Protein AF-A0AAQ3PDJ5-F1 (afdb_monomer)

Structure (mmCIF, N/CA/C/O backbone):
data_AF-A0AAQ3PDJ5-F1
#
_entry.id   AF-A0AAQ3PDJ5-F1
#
loop_
_atom_site.group_PDB
_atom_site.id
_atom_site.type_symbol
_atom_site.label_atom_id
_atom_site.label_alt_id
_atom_site.label_comp_id
_atom_site.label_asym_id
_atom_site.label_entity_id
_atom_site.label_seq_id
_atom_site.pdbx_PDB_ins_code
_atom_site.Cartn_x
_atom_site.Cartn_y
_atom_site.Cartn_z
_atom_site.occupancy
_atom_site.B_iso_or_equiv
_atom_site.auth_seq_id
_atom_site.auth_comp_id
_atom_site.auth_asym_id
_atom_site.auth_atom_id
_atom_site.pdbx_PDB_model_num
ATOM 1 N N . MET A 1 1 ? 5.392 -20.278 16.580 1.00 53.72 1 MET A N 1
ATOM 2 C CA . MET A 1 1 ? 5.221 -19.441 17.789 1.00 53.72 1 MET A CA 1
ATOM 3 C C . MET A 1 1 ? 4.261 -18.248 17.607 1.00 53.72 1 MET A C 1
ATOM 5 O O . MET A 1 1 ? 3.865 -17.655 18.597 1.00 53.72 1 MET A O 1
ATOM 9 N N . ASN A 1 2 ? 3.802 -17.912 16.389 1.00 57.75 2 ASN A N 1
ATOM 10 C CA . ASN A 1 2 ? 2.991 -16.698 16.136 1.00 57.75 2 ASN A CA 1
ATOM 11 C C . ASN A 1 2 ? 1.565 -16.713 16.729 1.00 57.75 2 ASN A C 1
ATOM 13 O O . ASN A 1 2 ? 0.971 -15.663 16.955 1.00 57.75 2 ASN A O 1
ATOM 17 N N . HIS A 1 3 ? 0.993 -17.891 16.992 1.00 62.34 3 HIS A N 1
ATOM 18 C CA . HIS A 1 3 ? -0.374 -18.016 17.513 1.00 62.34 3 HIS A CA 1
ATOM 19 C C . HIS A 1 3 ? -0.468 -17.905 19.042 1.00 62.34 3 HIS A C 1
ATOM 21 O O . HIS A 1 3 ? -1.546 -17.620 19.558 1.00 62.34 3 HIS A O 1
ATOM 27 N N . GLU A 1 4 ? 0.644 -18.068 19.758 1.00 73.06 4 GLU A N 1
ATOM 28 C CA . GLU A 1 4 ? 0.664 -18.116 21.227 1.00 73.06 4 GLU A CA 1
ATOM 29 C C . GLU A 1 4 ? 0.498 -16.735 21.869 1.00 73.06 4 GLU A C 1
ATOM 31 O O . GLU A 1 4 ? -0.044 -16.634 22.964 1.00 73.06 4 GLU A O 1
ATOM 36 N N . MET A 1 5 ? 0.881 -15.661 21.169 1.00 74.12 5 MET A N 1
ATOM 37 C CA . MET A 1 5 ? 0.725 -14.279 21.648 1.00 74.12 5 MET A CA 1
ATOM 38 C C . MET A 1 5 ? -0.687 -13.715 21.396 1.00 74.12 5 MET A C 1
ATOM 40 O O . MET A 1 5 ? -1.166 -12.878 22.157 1.00 74.12 5 MET A O 1
ATOM 44 N N . ARG A 1 6 ? -1.395 -14.181 20.353 1.00 79.25 6 ARG A N 1
ATOM 45 C CA . ARG A 1 6 ? -2.735 -13.665 20.003 1.00 79.25 6 ARG A CA 1
ATOM 46 C C . ARG A 1 6 ? -3.830 -14.168 20.933 1.00 79.25 6 ARG A C 1
ATOM 48 O O . ARG A 1 6 ? -4.725 -13.402 21.273 1.00 79.25 6 ARG A O 1
ATOM 55 N N . THR A 1 7 ? -3.806 -15.450 21.286 1.00 84.56 7 THR A N 1
ATOM 56 C CA . THR A 1 7 ? -4.845 -16.092 22.104 1.00 84.56 7 THR A CA 1
ATOM 57 C C . THR A 1 7 ? -5.038 -15.427 23.472 1.00 84.56 7 THR A C 1
ATOM 59 O O . THR A 1 7 ? -6.178 -15.075 23.780 1.00 84.56 7 THR A O 1
ATOM 62 N N . PRO A 1 8 ? -3.986 -15.173 24.280 1.00 87.69 8 PRO A N 1
ATOM 63 C CA . PRO A 1 8 ? -4.163 -14.476 25.551 1.00 87.69 8 PRO A CA 1
ATOM 64 C C . PRO A 1 8 ? -4.673 -13.047 25.345 1.00 87.69 8 PRO A C 1
ATOM 66 O O . PRO A 1 8 ? -5.511 -12.585 26.115 1.00 87.69 8 PRO A O 1
ATOM 69 N N . MET A 1 9 ? -4.249 -12.365 24.275 1.00 88.88 9 MET A N 1
ATOM 70 C CA . MET A 1 9 ? -4.694 -10.997 24.019 1.00 88.88 9 MET A CA 1
ATOM 71 C C . MET A 1 9 ? -6.183 -10.917 23.657 1.00 88.88 9 MET A C 1
ATOM 73 O O . MET A 1 9 ? -6.917 -10.109 24.223 1.00 88.88 9 MET A O 1
ATOM 77 N N . HIS A 1 10 ? -6.658 -11.796 22.771 1.00 87.44 10 HIS A N 1
ATOM 78 C CA . HIS A 1 10 ? -8.079 -11.857 22.422 1.00 87.44 10 HIS A CA 1
ATOM 79 C C . HIS A 1 10 ? -8.950 -12.262 23.616 1.00 87.44 10 HIS A C 1
ATOM 81 O O . HIS A 1 10 ? -10.059 -11.752 23.745 1.00 87.44 10 HIS A O 1
ATOM 87 N N . ALA A 1 11 ? -8.450 -13.119 24.515 1.00 91.94 11 ALA A N 1
ATOM 88 C CA . ALA A 1 11 ? -9.159 -13.462 25.745 1.00 91.94 11 ALA A CA 1
ATOM 89 C C . ALA A 1 11 ? -9.341 -12.239 26.660 1.00 91.94 11 ALA A C 1
ATOM 91 O O . ALA A 1 11 ? -10.442 -12.008 27.153 1.00 91.94 11 ALA A O 1
ATOM 92 N N . VAL A 1 12 ? -8.299 -11.418 26.843 1.00 92.75 12 VAL A N 1
ATOM 93 C CA . VAL A 1 12 ? -8.394 -10.179 27.635 1.00 92.75 12 VAL A CA 1
ATOM 94 C C . VAL A 1 12 ? -9.375 -9.189 27.003 1.00 92.75 12 VAL A C 1
ATOM 96 O O . VAL A 1 12 ? -10.182 -8.609 27.728 1.00 92.75 12 VAL A O 1
ATOM 99 N N . ILE A 1 13 ? -9.361 -9.024 25.673 1.00 91.19 13 ILE A N 1
ATOM 100 C CA . ILE A 1 13 ? -10.330 -8.167 24.966 1.00 91.19 13 ILE A CA 1
ATOM 101 C C . ILE A 1 13 ? -11.754 -8.681 25.196 1.00 91.19 13 ILE A C 1
ATOM 103 O O . ILE A 1 13 ? -12.599 -7.920 25.654 1.00 91.19 13 ILE A O 1
ATOM 107 N N . ALA A 1 14 ? -12.002 -9.972 24.960 1.00 92.88 14 ALA A N 1
ATOM 108 C CA . ALA A 1 14 ? -13.326 -10.572 25.103 1.00 92.88 14 ALA A CA 1
ATOM 109 C C . ALA A 1 14 ? -13.869 -10.457 26.536 1.00 92.88 14 ALA A C 1
ATOM 111 O O . ALA A 1 14 ? -14.997 -10.015 26.733 1.00 92.88 14 ALA A O 1
ATOM 112 N N . LEU A 1 15 ? -13.060 -10.797 27.544 1.00 94.88 15 LEU A N 1
ATOM 113 C CA . LEU A 1 15 ? -13.457 -10.692 28.951 1.00 94.88 15 LEU A CA 1
ATOM 114 C C . LEU A 1 15 ? -13.726 -9.241 29.359 1.00 94.88 15 LEU A C 1
ATOM 116 O O . LEU A 1 15 ? -14.681 -8.974 30.082 1.00 94.88 15 LEU A O 1
ATOM 120 N N . SER A 1 16 ? -12.918 -8.298 28.873 1.00 92.94 16 SER A N 1
ATOM 121 C CA . SER A 1 16 ? -13.119 -6.878 29.172 1.00 92.94 16 SER A CA 1
ATOM 122 C C . SER A 1 16 ? -14.369 -6.321 28.484 1.00 92.94 16 SER A C 1
ATOM 124 O O . SER A 1 16 ? -15.081 -5.523 29.087 1.00 92.94 16 SER A O 1
ATOM 126 N N . SER A 1 17 ? -14.680 -6.769 27.262 1.00 91.50 17 SER A N 1
ATOM 127 C CA . SER A 1 17 ? -15.936 -6.441 26.573 1.00 91.50 17 SER A CA 1
ATOM 128 C C . SER A 1 17 ? -17.150 -6.986 27.325 1.00 91.50 17 SER A C 1
ATOM 130 O O . SER A 1 17 ? -18.097 -6.240 27.544 1.00 91.50 17 SER A O 1
ATOM 132 N N . LEU A 1 18 ? -17.093 -8.236 27.801 1.00 93.69 18 LEU A N 1
ATOM 133 C CA . LEU A 1 18 ? -18.160 -8.824 28.618 1.00 93.69 18 LEU A CA 1
ATOM 134 C C . LEU A 1 18 ? -18.365 -8.059 29.930 1.00 93.69 18 LEU A C 1
ATOM 136 O O . LEU A 1 18 ? -19.499 -7.800 30.316 1.00 93.69 18 LEU A O 1
ATOM 140 N N . LEU A 1 19 ? -17.282 -7.651 30.601 1.00 93.81 19 LEU A N 1
ATOM 141 C CA . LEU A 1 19 ? -17.375 -6.826 31.810 1.00 93.81 19 LEU A CA 1
ATOM 142 C C . LEU A 1 19 ? -18.051 -5.479 31.533 1.00 93.81 19 LEU A C 1
ATOM 144 O O . LEU A 1 19 ? -18.784 -4.984 32.385 1.00 93.81 19 LEU A O 1
ATOM 148 N N . GLN A 1 20 ? -17.842 -4.898 30.352 1.00 92.50 20 GLN A N 1
ATOM 149 C CA . GLN A 1 20 ? -18.450 -3.624 29.970 1.00 92.50 20 GLN A CA 1
ATOM 150 C C . GLN A 1 20 ? -19.981 -3.689 29.850 1.00 92.50 20 GLN A C 1
ATOM 152 O O . GLN A 1 20 ? -20.640 -2.672 30.062 1.00 92.50 20 GLN A O 1
ATOM 157 N N . GLU A 1 21 ? -20.535 -4.869 29.551 1.00 92.19 21 GLU A N 1
ATOM 158 C CA . GLU A 1 21 ? -21.982 -5.118 29.491 1.00 92.19 21 GLU A CA 1
ATOM 159 C C . GLU A 1 21 ? -22.616 -5.351 30.875 1.00 92.19 21 GLU A C 1
ATOM 161 O O . GLU A 1 21 ? -23.837 -5.443 30.987 1.00 92.19 21 GLU A O 1
ATOM 166 N N . THR A 1 22 ? -21.811 -5.433 31.940 1.00 94.50 22 THR A N 1
ATOM 167 C CA . THR A 1 22 ? -22.299 -5.588 33.319 1.00 94.50 22 THR A CA 1
ATOM 168 C C . THR A 1 22 ? -22.527 -4.243 34.017 1.00 94.50 22 THR A C 1
ATOM 170 O O . THR A 1 22 ? -22.064 -3.187 33.572 1.00 94.50 22 THR A O 1
ATOM 173 N N . ASP A 1 23 ? -23.226 -4.271 35.153 1.00 95.50 23 ASP A N 1
ATOM 174 C CA . ASP A 1 23 ? -23.432 -3.089 35.990 1.00 95.50 23 ASP A CA 1
ATOM 175 C C . ASP A 1 23 ? -22.132 -2.673 36.697 1.00 95.50 23 ASP A C 1
ATOM 177 O O . ASP A 1 23 ? -21.787 -3.158 37.775 1.00 95.50 23 ASP A O 1
ATOM 181 N N . LEU A 1 24 ? -21.405 -1.746 36.072 1.00 95.38 24 LEU A N 1
ATOM 182 C CA . LEU A 1 24 ? -20.166 -1.168 36.592 1.00 95.38 24 LEU A CA 1
ATOM 183 C C . LEU A 1 24 ? -20.393 0.219 37.204 1.00 95.38 24 LEU A C 1
ATOM 185 O O . LEU A 1 24 ? -21.127 1.055 36.656 1.00 95.38 24 LEU A O 1
ATOM 189 N N . THR A 1 25 ? -19.675 0.513 38.292 1.00 97.06 25 THR A N 1
ATOM 190 C CA . THR A 1 25 ? -19.539 1.890 38.790 1.00 97.06 25 THR A CA 1
ATOM 191 C C . THR A 1 25 ? -18.791 2.762 37.773 1.00 97.06 25 THR A C 1
ATOM 193 O O . THR A 1 25 ? -18.115 2.260 36.874 1.00 97.06 25 THR A O 1
ATOM 196 N N . ALA A 1 26 ? -18.882 4.090 37.900 1.00 94.88 26 ALA A N 1
ATOM 197 C CA . ALA A 1 26 ? -18.199 5.010 36.982 1.00 94.88 26 ALA A CA 1
ATOM 198 C C . ALA A 1 26 ? -16.671 4.793 36.943 1.00 94.88 26 ALA A C 1
ATOM 200 O O . ALA A 1 26 ? -16.074 4.811 35.869 1.00 94.88 26 ALA A O 1
ATOM 201 N N . GLU A 1 27 ? -16.054 4.534 38.099 1.00 95.44 27 GLU A N 1
ATOM 202 C CA . GLU A 1 27 ? -14.617 4.258 38.212 1.00 95.44 27 GLU A CA 1
ATOM 203 C C . GLU A 1 27 ? -14.244 2.908 37.579 1.00 95.44 27 GLU A C 1
ATOM 205 O O . GLU A 1 27 ? -13.311 2.833 36.780 1.00 95.44 27 GLU A O 1
ATOM 210 N N . GLN A 1 28 ? -15.026 1.855 37.847 1.00 96.00 28 GLN A N 1
ATOM 211 C CA . GLN A 1 28 ? -14.825 0.538 37.236 1.00 96.00 28 GLN A CA 1
ATOM 212 C C . GLN A 1 28 ? -14.984 0.589 35.714 1.00 96.00 28 GLN A C 1
ATOM 214 O O . GLN A 1 28 ? -14.186 -0.007 34.992 1.00 96.00 28 GLN A O 1
ATOM 219 N N . ARG A 1 29 ? -15.971 1.340 35.209 1.00 94.06 29 ARG A N 1
ATOM 220 C CA . ARG A 1 29 ? -16.174 1.534 33.769 1.00 94.06 29 ARG A CA 1
ATOM 221 C C . ARG A 1 29 ? -14.958 2.194 33.119 1.00 94.06 29 ARG A C 1
ATOM 223 O O . ARG A 1 29 ? -14.504 1.712 32.085 1.00 94.06 29 ARG A O 1
ATOM 230 N N . LEU A 1 30 ? -14.385 3.225 33.746 1.00 93.62 30 LEU A N 1
ATOM 231 C CA . LEU A 1 30 ? -13.173 3.890 33.253 1.00 93.62 30 LEU A CA 1
ATOM 232 C C . LEU A 1 30 ? -11.957 2.946 33.236 1.00 93.62 30 LEU A C 1
ATOM 234 O O . LEU A 1 30 ? -11.170 2.955 32.284 1.00 93.62 30 LEU A O 1
ATOM 238 N N . MET A 1 31 ? -11.803 2.107 34.266 1.00 93.62 31 MET A N 1
ATOM 239 C CA . MET A 1 31 ? -10.751 1.086 34.305 1.00 93.62 31 MET A CA 1
ATOM 240 C C . MET A 1 31 ? -10.916 0.076 33.164 1.00 93.62 31 MET A C 1
ATOM 242 O O . MET A 1 31 ? -9.955 -0.180 32.439 1.00 93.62 31 MET A O 1
ATOM 246 N N . VAL A 1 32 ? -12.127 -0.454 32.961 1.00 94.69 32 VAL A N 1
ATOM 247 C CA . VAL A 1 32 ? -12.423 -1.421 31.889 1.00 94.69 32 VAL A CA 1
ATOM 248 C C . VAL A 1 32 ? -12.226 -0.799 30.504 1.00 94.69 32 VAL A C 1
ATOM 250 O O . VAL A 1 32 ? -11.609 -1.426 29.644 1.00 94.69 32 VAL A O 1
ATOM 253 N N . GLU A 1 33 ? -12.650 0.449 30.284 1.00 91.25 33 GLU A N 1
ATOM 254 C CA . GLU A 1 33 ? -12.359 1.187 29.044 1.00 91.25 33 GLU A CA 1
ATOM 255 C C . GLU A 1 33 ? -10.856 1.325 28.795 1.00 91.25 33 GLU A C 1
ATOM 257 O O . GLU A 1 33 ? -10.386 1.119 27.675 1.00 91.25 33 GLU A O 1
ATOM 262 N N . THR A 1 34 ? -10.083 1.639 29.835 1.00 90.88 34 THR A N 1
ATOM 263 C CA . THR A 1 34 ? -8.625 1.771 29.729 1.00 90.88 34 THR A CA 1
ATOM 264 C C . THR A 1 34 ? -7.966 0.428 29.403 1.00 90.88 34 THR A C 1
ATOM 266 O O . THR A 1 34 ? -7.084 0.374 28.539 1.00 90.88 34 THR A O 1
ATOM 269 N N . ILE A 1 35 ? -8.417 -0.665 30.032 1.00 93.25 35 ILE A N 1
ATOM 270 C CA . ILE A 1 35 ? -7.965 -2.031 29.730 1.00 93.25 35 ILE A CA 1
ATOM 271 C C . ILE A 1 35 ? -8.284 -2.387 28.278 1.00 93.25 35 ILE A C 1
ATOM 273 O O . ILE A 1 35 ? -7.388 -2.829 27.559 1.00 93.25 35 ILE A O 1
ATOM 277 N N . LEU A 1 36 ? -9.514 -2.151 27.813 1.00 89.94 36 LEU A N 1
ATOM 278 C CA . LEU A 1 36 ? -9.921 -2.413 26.429 1.00 89.94 36 LEU A CA 1
ATOM 279 C C . LEU A 1 36 ? -9.078 -1.624 25.434 1.00 89.94 36 LEU A C 1
ATOM 281 O O . LEU A 1 36 ? -8.571 -2.186 24.464 1.00 89.94 36 LEU A O 1
ATOM 285 N N . LYS A 1 37 ? -8.885 -0.327 25.676 1.00 84.75 37 LYS A N 1
ATOM 286 C CA . LYS A 1 37 ? -8.102 0.541 24.793 1.00 84.75 37 LYS A CA 1
ATOM 287 C C . LYS A 1 37 ? -6.646 0.078 24.695 1.00 84.75 37 LYS A C 1
ATOM 289 O O . LYS A 1 37 ? -6.090 0.023 23.600 1.00 84.75 37 LYS A O 1
ATOM 294 N N . SER A 1 38 ? -6.058 -0.315 25.824 1.00 90.56 38 SER A N 1
ATOM 295 C CA . SER A 1 38 ? -4.678 -0.810 25.897 1.00 90.56 38 SER A CA 1
ATOM 296 C C . SER A 1 38 ? -4.528 -2.196 25.264 1.00 90.56 38 SER A C 1
ATOM 298 O O . SER A 1 38 ? -3.558 -2.450 24.557 1.00 90.56 38 SER A O 1
ATOM 300 N N . SER A 1 39 ? -5.512 -3.075 25.466 1.00 91.81 39 SER A N 1
ATOM 301 C CA . SER A 1 39 ? -5.544 -4.429 24.904 1.00 91.81 39 SER A CA 1
ATOM 302 C C . SER A 1 39 ? -5.684 -4.413 23.384 1.00 91.81 39 SER A C 1
ATOM 304 O O . SER A 1 39 ? -4.979 -5.145 22.698 1.00 91.81 39 SER A O 1
ATOM 306 N N . ASN A 1 40 ? -6.538 -3.536 22.846 1.00 85.25 40 ASN A N 1
ATOM 307 C CA . ASN A 1 40 ? -6.654 -3.333 21.402 1.00 85.25 40 ASN A CA 1
ATOM 308 C C . ASN A 1 40 ? -5.351 -2.786 20.805 1.00 85.25 40 ASN A C 1
ATOM 310 O O . ASN A 1 40 ? -4.891 -3.295 19.789 1.00 85.25 40 ASN A O 1
ATOM 314 N N . LEU A 1 41 ? -4.714 -1.806 21.459 1.00 85.12 41 LEU A N 1
ATOM 315 C CA . LEU A 1 41 ? -3.414 -1.292 21.019 1.00 85.12 41 LEU A CA 1
ATOM 316 C C . LEU A 1 41 ? -2.344 -2.394 20.999 1.00 85.12 41 LEU A C 1
ATOM 318 O O . LEU A 1 41 ? -1.596 -2.509 20.031 1.00 85.12 41 LEU A O 1
ATOM 322 N N . LEU A 1 42 ? -2.278 -3.213 22.051 1.00 89.88 42 LEU A N 1
ATOM 323 C CA . LEU A 1 42 ? -1.319 -4.309 22.142 1.00 89.88 42 LEU A CA 1
ATOM 324 C C . LEU A 1 42 ? -1.597 -5.398 21.095 1.00 89.88 42 LEU A C 1
ATOM 326 O O . LEU A 1 42 ? -0.655 -5.901 20.489 1.00 89.88 42 LEU A O 1
ATOM 330 N N . ALA A 1 43 ? -2.864 -5.719 20.823 1.00 85.88 43 ALA A N 1
ATOM 331 C CA . ALA A 1 43 ? -3.240 -6.641 19.753 1.00 85.88 43 ALA A CA 1
ATOM 332 C C . ALA A 1 43 ? -2.766 -6.146 18.379 1.00 85.88 43 ALA A C 1
ATOM 334 O O . ALA A 1 43 ? -2.199 -6.929 17.616 1.00 85.88 43 ALA A O 1
ATOM 335 N N . THR A 1 44 ? -2.937 -4.852 18.089 1.00 83.44 44 THR A N 1
ATOM 336 C CA . THR A 1 44 ? -2.426 -4.236 16.857 1.00 83.44 44 THR A CA 1
ATOM 337 C C . THR A 1 44 ? -0.906 -4.346 16.769 1.00 83.44 44 THR A C 1
ATOM 339 O O . THR A 1 44 ? -0.401 -4.844 15.771 1.00 83.44 44 THR A O 1
ATOM 342 N N . LEU A 1 45 ? -0.175 -3.987 17.829 1.00 84.88 45 LEU A N 1
ATOM 343 C CA . LEU A 1 45 ? 1.292 -4.065 17.843 1.00 84.88 45 LEU A CA 1
ATOM 344 C C . LEU A 1 45 ? 1.812 -5.498 17.684 1.00 84.88 45 LEU A C 1
ATOM 346 O O . LEU A 1 45 ? 2.796 -5.723 16.984 1.00 84.88 45 LEU A O 1
ATOM 350 N N . ILE A 1 46 ? 1.158 -6.475 18.318 1.00 87.69 46 ILE A N 1
ATOM 351 C CA . ILE A 1 46 ? 1.494 -7.890 18.137 1.00 87.69 46 ILE A CA 1
ATOM 352 C C . ILE A 1 46 ? 1.294 -8.280 16.672 1.00 87.69 46 ILE A C 1
ATOM 354 O O . ILE A 1 46 ? 2.183 -8.897 16.093 1.00 87.69 46 ILE A O 1
ATOM 358 N N . ASN A 1 47 ? 0.163 -7.913 16.062 1.00 83.44 47 ASN A N 1
ATOM 359 C CA . ASN A 1 47 ? -0.084 -8.209 14.651 1.00 83.44 47 ASN A CA 1
ATOM 360 C C . ASN A 1 47 ? 0.963 -7.549 13.741 1.00 83.44 47 ASN A C 1
ATOM 362 O O . ASN A 1 47 ? 1.510 -8.237 12.888 1.00 83.44 47 ASN A O 1
ATOM 366 N N . ASP A 1 48 ? 1.321 -6.285 13.980 1.00 84.12 48 ASP A N 1
ATOM 367 C CA . ASP A 1 48 ? 2.337 -5.573 13.195 1.00 84.12 48 ASP A CA 1
ATOM 368 C C . ASP A 1 48 ? 3.719 -6.253 13.284 1.00 84.12 48 ASP A C 1
ATOM 370 O O . ASP A 1 48 ? 4.401 -6.418 12.273 1.00 84.12 48 ASP A O 1
ATOM 374 N N . VAL A 1 49 ? 4.134 -6.702 14.476 1.00 86.88 49 VAL A N 1
ATOM 375 C CA . VAL A 1 49 ? 5.401 -7.436 14.664 1.00 86.88 49 VAL A CA 1
ATOM 376 C C . VAL A 1 49 ? 5.366 -8.798 13.965 1.00 86.88 49 VAL A C 1
ATOM 378 O O . VAL A 1 49 ? 6.351 -9.210 13.351 1.00 86.88 49 VAL A O 1
ATOM 381 N N . LEU A 1 50 ? 4.236 -9.504 14.039 1.00 83.50 50 LEU A N 1
ATOM 382 C CA . LEU A 1 50 ? 4.062 -10.791 13.366 1.00 83.50 50 LEU A CA 1
ATOM 383 C C . LEU A 1 50 ? 4.064 -10.643 11.839 1.00 83.50 50 LEU A C 1
ATOM 385 O O . LEU A 1 50 ? 4.636 -11.488 11.150 1.00 83.50 50 LEU A O 1
ATOM 389 N N . ASP A 1 51 ? 3.446 -9.587 11.315 1.00 82.50 51 ASP A N 1
ATOM 390 C CA . ASP A 1 51 ? 3.431 -9.291 9.884 1.00 82.50 51 ASP A CA 1
ATOM 391 C C . ASP A 1 51 ? 4.813 -8.853 9.388 1.00 82.50 51 ASP A C 1
ATOM 393 O O . ASP A 1 51 ? 5.237 -9.302 8.323 1.00 82.50 51 ASP A O 1
ATOM 397 N N . LEU A 1 52 ? 5.569 -8.082 10.180 1.00 83.19 52 LEU A N 1
ATOM 398 C CA . LEU A 1 52 ? 6.968 -7.760 9.884 1.00 83.19 52 LEU A CA 1
ATOM 399 C C . LEU A 1 52 ? 7.833 -9.025 9.809 1.00 83.19 52 LEU A C 1
ATOM 401 O O . LEU A 1 52 ? 8.561 -9.212 8.838 1.00 83.19 52 LEU A O 1
ATOM 405 N N . SER A 1 53 ? 7.704 -9.931 10.782 1.00 84.81 53 SER A N 1
ATOM 406 C CA . SER A 1 53 ? 8.440 -11.201 10.777 1.00 84.81 53 SER A CA 1
ATOM 407 C C . SER A 1 53 ? 8.145 -12.035 9.526 1.00 84.81 53 SER A C 1
ATOM 409 O O . SER A 1 53 ? 9.062 -12.631 8.968 1.00 84.81 53 SER A O 1
ATOM 411 N N . ARG A 1 54 ? 6.884 -12.062 9.073 1.00 83.38 54 ARG A N 1
ATOM 412 C CA . ARG A 1 54 ? 6.466 -12.775 7.852 1.00 83.38 54 ARG A CA 1
ATOM 413 C C . ARG A 1 54 ? 6.949 -12.107 6.566 1.00 83.38 54 ARG A C 1
ATOM 415 O O . ARG A 1 54 ? 7.110 -12.758 5.537 1.00 83.38 54 ARG A O 1
ATOM 422 N N . LEU A 1 55 ? 7.106 -10.787 6.589 1.00 84.38 55 LEU A N 1
ATOM 423 C CA . LEU A 1 55 ? 7.685 -10.038 5.478 1.00 84.38 55 LEU A CA 1
ATOM 424 C C . LEU A 1 55 ? 9.179 -10.337 5.335 1.00 84.38 55 LEU A C 1
ATOM 426 O O . LEU A 1 55 ? 9.648 -10.539 4.218 1.00 84.38 55 LEU A O 1
ATOM 430 N N . GLU A 1 56 ? 9.914 -10.386 6.447 1.00 79.88 56 GLU A N 1
ATOM 431 C CA . GLU A 1 56 ? 11.363 -10.622 6.457 1.00 79.88 56 GLU A CA 1
ATOM 432 C C . GLU A 1 56 ? 11.745 -12.047 6.032 1.00 79.88 56 GLU A C 1
ATOM 434 O O . GLU A 1 56 ? 12.747 -12.229 5.340 1.00 79.88 56 GLU A O 1
ATOM 439 N N . ASP A 1 57 ? 10.944 -13.051 6.400 1.00 85.00 57 ASP A N 1
ATOM 440 C CA . ASP A 1 57 ? 11.167 -14.450 6.010 1.00 85.00 57 ASP A CA 1
ATOM 441 C C . ASP A 1 57 ? 10.512 -14.837 4.666 1.00 85.00 57 ASP A C 1
ATOM 443 O O . ASP A 1 57 ? 10.669 -15.966 4.195 1.00 85.00 57 ASP A O 1
ATOM 447 N N . GLY A 1 58 ? 9.794 -13.901 4.032 1.00 82.75 58 GLY A N 1
ATOM 448 C CA . GLY A 1 58 ? 9.108 -14.099 2.754 1.00 82.75 58 GLY A CA 1
ATOM 449 C C . GLY A 1 58 ? 7.860 -14.990 2.821 1.00 82.75 58 GLY A C 1
ATOM 450 O O . GLY A 1 58 ? 7.302 -15.326 1.777 1.00 82.75 58 GLY A O 1
ATOM 451 N N . SER A 1 59 ? 7.399 -15.376 4.015 1.00 84.06 59 SER A N 1
ATOM 452 C CA . SER A 1 59 ? 6.195 -16.198 4.207 1.00 84.06 59 SER A CA 1
ATOM 453 C C . SER A 1 59 ? 4.886 -15.408 4.124 1.00 84.06 59 SER A C 1
ATOM 455 O O . SER A 1 59 ? 3.801 -15.999 4.174 1.00 84.06 59 SER A O 1
ATOM 457 N N . LEU A 1 60 ? 4.956 -14.078 4.001 1.00 82.50 60 LEU A N 1
ATOM 458 C CA . LEU A 1 60 ? 3.784 -13.221 3.886 1.00 82.50 60 LEU A CA 1
ATOM 459 C C . LEU A 1 60 ? 2.986 -13.538 2.608 1.00 82.50 60 LEU A C 1
ATOM 461 O O . LEU A 1 60 ? 3.312 -13.084 1.515 1.00 82.50 60 LEU A O 1
ATOM 465 N N . GLN A 1 61 ? 1.877 -14.257 2.763 1.00 81.81 61 GLN A N 1
ATOM 466 C CA . GLN A 1 61 ? 0.903 -14.466 1.692 1.00 81.81 61 GLN A CA 1
ATOM 467 C C . GLN A 1 61 ? -0.133 -13.345 1.699 1.00 81.81 61 GLN A C 1
ATOM 469 O O . GLN A 1 61 ? -0.628 -12.972 2.767 1.00 81.81 61 GLN A O 1
ATOM 474 N N . LEU A 1 62 ? -0.414 -12.775 0.528 1.00 87.56 62 LEU A N 1
ATOM 475 C CA . LEU A 1 62 ? -1.505 -11.823 0.313 1.00 87.56 62 LEU A CA 1
ATOM 476 C C . LEU A 1 62 ? -2.788 -12.594 0.011 1.00 87.56 62 LEU A C 1
ATOM 478 O O . LEU A 1 62 ? -2.762 -13.573 -0.733 1.00 87.56 62 LEU A O 1
ATOM 482 N N . GLU A 1 63 ? -3.899 -12.153 0.592 1.00 87.81 63 GLU A N 1
ATOM 483 C CA . GLU A 1 63 ? -5.213 -12.687 0.246 1.00 87.81 63 GLU A CA 1
ATOM 484 C C . GLU A 1 63 ? -5.669 -12.042 -1.070 1.00 87.81 63 GLU A C 1
ATOM 486 O O . GLU A 1 63 ? -5.967 -10.855 -1.105 1.00 87.81 63 GLU A O 1
ATOM 491 N N . GLU A 1 64 ? -5.692 -12.789 -2.175 1.00 92.12 64 GLU A N 1
ATOM 492 C CA . GLU A 1 64 ? -6.238 -12.288 -3.441 1.00 92.12 64 GLU A CA 1
ATOM 493 C C . GLU A 1 64 ? -7.759 -12.466 -3.466 1.00 92.12 64 GLU A C 1
ATOM 495 O O . GLU A 1 64 ? -8.276 -13.535 -3.791 1.00 92.12 64 GLU A O 1
ATOM 500 N N . ALA A 1 65 ? -8.489 -11.403 -3.127 1.00 93.00 65 ALA A N 1
ATOM 501 C CA . ALA A 1 65 ? -9.945 -11.369 -3.185 1.00 93.00 65 ALA A CA 1
ATOM 502 C C . ALA A 1 65 ? -10.434 -10.191 -4.032 1.00 93.00 65 ALA A C 1
ATOM 504 O O . ALA A 1 65 ? -9.757 -9.176 -4.169 1.00 93.00 65 ALA A O 1
ATOM 505 N N . THR A 1 66 ? -11.627 -10.314 -4.617 1.00 96.50 66 THR A N 1
ATOM 506 C CA . THR A 1 66 ? -12.286 -9.169 -5.261 1.00 96.50 66 THR A CA 1
ATOM 507 C C . THR A 1 66 ? -13.000 -8.343 -4.198 1.00 96.50 66 THR A C 1
ATOM 509 O O . THR A 1 66 ? -13.832 -8.881 -3.472 1.00 96.50 66 THR A O 1
ATOM 512 N N . PHE A 1 67 ? -12.723 -7.044 -4.130 1.00 96.38 67 PHE A N 1
ATOM 513 C CA . PHE A 1 67 ? -13.333 -6.136 -3.154 1.00 96.38 67 PHE A CA 1
ATOM 514 C C . PHE A 1 67 ? -13.697 -4.787 -3.780 1.00 96.38 67 PHE A C 1
ATOM 516 O O . PHE A 1 67 ? -13.224 -4.438 -4.864 1.00 96.38 67 PHE A O 1
ATOM 523 N N . ASN A 1 68 ? -14.571 -4.025 -3.113 1.00 95.88 68 ASN A N 1
ATOM 524 C CA . ASN A 1 68 ? -15.010 -2.713 -3.588 1.00 95.88 68 ASN A CA 1
ATOM 525 C C . ASN A 1 68 ? -14.050 -1.615 -3.109 1.00 95.88 68 ASN A C 1
ATOM 527 O O . ASN A 1 68 ? -14.039 -1.240 -1.935 1.00 95.88 68 ASN A O 1
ATOM 531 N N . LEU A 1 69 ? -13.281 -1.058 -4.042 1.00 94.44 69 LEU A N 1
ATOM 532 C CA . LEU A 1 69 ? -12.244 -0.074 -3.746 1.00 94.44 69 LEU A CA 1
ATOM 533 C C . LEU A 1 69 ? -12.824 1.248 -3.219 1.00 94.44 69 LEU A C 1
ATOM 535 O O . LEU A 1 69 ? -12.265 1.866 -2.314 1.00 94.44 69 LEU A O 1
ATOM 539 N N . HIS A 1 70 ? -13.972 1.675 -3.749 1.00 93.25 70 HIS A N 1
ATOM 540 C CA . HIS A 1 70 ? -14.637 2.911 -3.321 1.00 93.25 70 HIS A CA 1
ATOM 541 C C . HIS A 1 70 ? -15.215 2.788 -1.909 1.00 93.25 70 HIS A C 1
ATOM 543 O O . HIS A 1 70 ? -15.184 3.756 -1.147 1.00 93.25 70 HIS A O 1
ATOM 549 N N . SER A 1 71 ? -15.731 1.611 -1.546 1.00 94.44 71 SER A N 1
ATOM 550 C CA . SER A 1 71 ? -16.178 1.323 -0.180 1.00 94.44 71 SER A CA 1
ATOM 551 C C . SER A 1 71 ? -15.013 1.376 0.806 1.00 94.44 71 SER A C 1
ATOM 553 O O . SER A 1 71 ? -15.141 2.044 1.829 1.00 94.44 71 SER A O 1
ATOM 555 N N . LEU A 1 72 ? -13.863 0.787 0.457 1.00 94.94 72 LEU A N 1
ATOM 556 C CA . LEU A 1 72 ? -12.654 0.838 1.281 1.00 94.94 72 LEU A CA 1
ATOM 557 C C . LEU A 1 72 ? -12.198 2.282 1.538 1.00 94.94 72 LEU A C 1
ATOM 559 O O . LEU A 1 72 ? -12.004 2.672 2.688 1.00 94.94 72 LEU A O 1
ATOM 563 N N . PHE A 1 73 ? -12.092 3.121 0.499 1.00 93.50 73 PHE A N 1
ATOM 564 C CA . PHE A 1 73 ? -11.721 4.533 0.685 1.00 93.50 73 PHE A CA 1
ATOM 565 C C . PHE A 1 73 ? -12.733 5.297 1.546 1.00 93.50 73 PHE A C 1
ATOM 567 O O . PHE A 1 73 ? -12.345 6.120 2.376 1.00 93.50 73 PHE A O 1
ATOM 574 N N . ARG A 1 74 ? -14.030 5.021 1.381 1.00 92.75 74 ARG A N 1
ATOM 575 C CA . ARG A 1 74 ? -15.088 5.629 2.198 1.00 92.75 74 ARG A CA 1
ATOM 576 C C . ARG A 1 74 ? -14.951 5.249 3.669 1.00 92.75 74 ARG A C 1
ATOM 578 O O . ARG A 1 74 ? -15.115 6.104 4.534 1.00 92.75 74 ARG A O 1
ATOM 585 N N . GLU A 1 75 ? -14.632 3.994 3.953 1.00 94.00 75 GLU A N 1
ATOM 586 C CA . GLU A 1 75 ? -14.431 3.511 5.315 1.00 94.00 75 GLU A CA 1
ATOM 587 C C . GLU A 1 75 ? -13.185 4.133 5.964 1.00 94.00 75 GLU A C 1
ATOM 589 O O . GLU A 1 75 ? -13.287 4.653 7.076 1.00 94.00 75 GLU A O 1
ATOM 594 N N . VAL A 1 76 ? -12.061 4.232 5.242 1.00 93.00 76 VAL A N 1
ATOM 595 C CA . VAL A 1 76 ? -10.880 4.994 5.698 1.00 93.00 76 VAL A CA 1
ATOM 596 C C . VAL A 1 76 ? -11.268 6.425 6.086 1.00 93.00 76 VAL A C 1
ATOM 598 O O . VAL A 1 76 ? -10.909 6.906 7.163 1.00 93.00 76 VAL A O 1
AT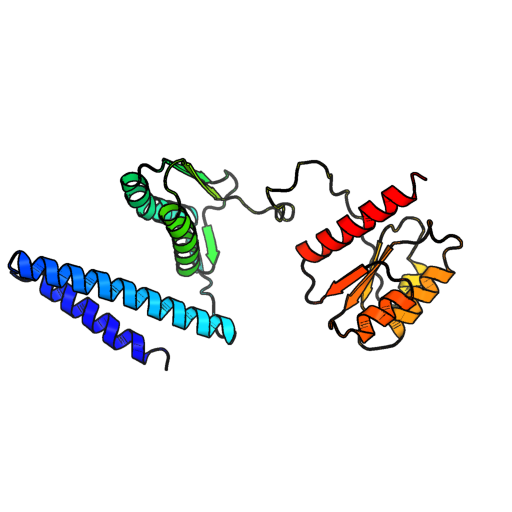OM 601 N N . LEU A 1 77 ? -12.009 7.123 5.220 1.00 91.12 77 LEU A N 1
ATOM 602 C CA . LEU A 1 77 ? -12.419 8.508 5.463 1.00 91.12 77 LEU A CA 1
ATOM 603 C C . LEU A 1 77 ? -13.353 8.634 6.670 1.00 91.12 77 LEU A C 1
ATOM 605 O O . LEU A 1 77 ? -13.199 9.575 7.451 1.00 91.12 77 LEU A O 1
ATOM 609 N N . ASN A 1 78 ? -14.277 7.690 6.854 1.00 92.12 78 ASN A N 1
ATOM 610 C CA . ASN A 1 78 ? -15.171 7.656 8.011 1.00 92.12 78 ASN A CA 1
ATOM 611 C C . ASN A 1 78 ? -14.401 7.484 9.327 1.00 92.12 78 ASN A C 1
ATOM 613 O O . ASN A 1 78 ? -14.762 8.099 10.329 1.00 92.12 78 ASN A O 1
ATOM 617 N N . LEU A 1 79 ? -13.327 6.691 9.323 1.00 90.38 79 LEU A N 1
ATOM 618 C CA . LEU A 1 79 ? -12.489 6.468 10.503 1.00 90.38 79 LEU A CA 1
ATOM 619 C C . LEU A 1 79 ? -11.588 7.671 10.818 1.00 90.38 79 LEU A C 1
ATOM 621 O O . LEU A 1 79 ? -11.385 8.009 11.984 1.00 90.38 79 LEU A O 1
ATOM 625 N N . ILE A 1 80 ? -11.057 8.342 9.795 1.00 90.12 80 ILE A N 1
ATOM 626 C CA . ILE A 1 80 ? -10.078 9.423 9.972 1.00 90.12 80 ILE A CA 1
ATOM 627 C C . ILE A 1 80 ? -10.730 10.791 10.197 1.00 90.12 80 ILE A C 1
ATOM 629 O O . ILE A 1 80 ? -10.205 11.585 10.982 1.00 90.12 80 ILE A O 1
ATOM 633 N N . THR A 1 81 ? -11.861 11.087 9.549 1.00 89.81 81 THR A N 1
ATOM 634 C CA . THR A 1 81 ? -12.530 12.401 9.633 1.00 89.81 81 THR A CA 1
ATOM 635 C C . THR A 1 81 ? -12.766 12.868 11.078 1.00 89.81 81 THR A C 1
ATOM 637 O O . THR A 1 81 ? -12.402 14.009 11.386 1.00 89.81 81 THR A O 1
ATOM 640 N N . PRO A 1 82 ? -13.283 12.035 12.008 1.00 89.00 82 PRO A N 1
ATOM 641 C CA . PRO A 1 82 ? -13.469 12.445 13.401 1.00 89.00 82 PRO A CA 1
ATOM 642 C C . PRO A 1 82 ? -12.145 12.796 14.093 1.00 89.00 82 PRO A C 1
ATOM 644 O O . PRO A 1 82 ? -12.048 13.814 14.778 1.00 89.00 82 PRO A O 1
ATOM 647 N N . VAL A 1 83 ? -11.099 11.993 13.869 1.00 87.94 83 VAL A N 1
ATOM 648 C CA . VAL A 1 83 ? -9.771 12.177 14.480 1.00 87.94 83 VAL A CA 1
ATOM 649 C C . VAL A 1 83 ? -9.099 13.454 13.965 1.00 87.94 83 VAL A C 1
ATOM 651 O O . VAL A 1 83 ? -8.523 14.215 14.744 1.00 87.94 83 VAL A O 1
ATOM 654 N N . ALA A 1 84 ? -9.211 13.724 12.663 1.00 87.81 84 ALA A N 1
ATOM 655 C CA . ALA A 1 84 ? -8.731 14.957 12.046 1.00 87.81 84 ALA A CA 1
ATOM 656 C C . ALA A 1 84 ? -9.501 16.190 12.555 1.00 87.81 84 ALA A C 1
ATOM 658 O O . ALA A 1 84 ? -8.888 17.214 12.868 1.00 87.81 84 ALA A O 1
ATOM 659 N N . SER A 1 85 ? -10.825 16.071 12.716 1.00 87.06 85 SER A N 1
ATOM 660 C CA . SER A 1 85 ? -11.700 17.158 13.182 1.00 87.06 85 SER A CA 1
ATOM 661 C C . SER A 1 85 ? -11.368 17.605 14.606 1.00 87.06 85 SER A C 1
ATOM 663 O O . SER A 1 85 ? -11.298 18.804 14.871 1.00 87.06 85 SER A O 1
ATOM 665 N N . VAL A 1 86 ? -11.075 16.663 15.514 1.00 88.56 86 VAL A N 1
ATOM 666 C CA . VAL A 1 86 ? -10.619 16.975 16.886 1.00 88.56 86 VAL A CA 1
ATOM 667 C C . VAL A 1 86 ? -9.335 17.813 16.873 1.00 88.56 86 VAL A C 1
ATOM 669 O O . VAL A 1 86 ? -9.151 18.688 17.718 1.00 88.56 86 VAL A O 1
ATOM 672 N N . LYS A 1 87 ? -8.466 17.595 15.881 1.00 84.94 87 LYS A N 1
ATOM 673 C CA . LYS A 1 87 ? -7.236 18.368 15.664 1.00 84.94 87 LYS A CA 1
ATOM 674 C C . LYS A 1 87 ? -7.415 19.617 14.793 1.00 84.94 87 LYS A C 1
ATOM 676 O O . LYS A 1 87 ? -6.424 20.278 14.500 1.00 84.94 87 LYS A O 1
ATOM 681 N N . LYS A 1 88 ? -8.645 19.961 14.388 1.00 88.25 88 LYS A N 1
ATOM 682 C CA . LYS A 1 88 ? -8.955 21.077 13.473 1.00 88.25 88 LYS A CA 1
ATOM 683 C C . LYS A 1 88 ? -8.219 20.991 12.124 1.00 88.25 88 LYS A C 1
ATOM 685 O O . LYS A 1 88 ? -7.939 22.013 11.503 1.00 88.25 88 LYS A O 1
ATOM 690 N N . LEU A 1 89 ? -7.901 19.778 11.669 1.00 87.75 89 LEU A N 1
ATOM 691 C CA . LEU A 1 89 ? -7.310 19.539 10.354 1.00 87.75 89 LEU A CA 1
ATOM 692 C C . LEU A 1 89 ? -8.421 19.400 9.313 1.00 87.75 89 LEU A C 1
ATOM 694 O O . LEU A 1 89 ? -9.384 18.664 9.525 1.00 87.75 89 LEU A O 1
ATOM 698 N N . SER A 1 90 ? -8.273 20.076 8.174 1.00 83.44 90 SER A N 1
ATOM 699 C CA . SER A 1 90 ? -9.197 19.910 7.046 1.00 83.44 90 SER A CA 1
ATOM 700 C C . SER A 1 90 ? -8.811 18.669 6.249 1.00 83.44 90 SER A C 1
ATOM 702 O O . SER A 1 90 ? -7.654 18.540 5.862 1.00 83.44 90 SER A O 1
ATOM 704 N N . LEU A 1 91 ? -9.750 17.759 5.995 1.00 85.19 91 LEU A N 1
ATOM 705 C CA . LEU A 1 91 ? -9.508 16.558 5.193 1.00 85.19 91 LEU A CA 1
ATOM 706 C C . LEU A 1 91 ? -10.273 16.656 3.873 1.00 85.19 91 LEU A C 1
ATOM 708 O O . LEU A 1 91 ? -11.484 16.866 3.876 1.00 85.19 91 LEU A O 1
ATOM 712 N N . THR A 1 92 ? -9.576 16.480 2.755 1.00 84.56 92 THR A N 1
ATOM 713 C CA . THR A 1 92 ? -10.173 16.374 1.421 1.00 84.56 92 THR A CA 1
ATOM 714 C C . THR A 1 92 ? -9.857 15.019 0.800 1.00 84.56 92 THR A C 1
ATOM 716 O O . THR A 1 92 ? -8.832 14.398 1.084 1.00 84.56 92 THR A O 1
ATOM 719 N N . SER A 1 93 ? -10.752 14.532 -0.055 1.00 84.62 93 SER A N 1
ATOM 720 C CA . SER A 1 93 ? -10.566 13.277 -0.779 1.00 84.62 93 SER A CA 1
ATOM 721 C C . SER A 1 93 ? -10.881 13.457 -2.255 1.00 84.62 93 SER A C 1
ATOM 723 O O . SER A 1 93 ? -11.948 13.969 -2.597 1.00 84.62 93 SER A O 1
ATOM 725 N N . HIS A 1 94 ? -9.989 12.983 -3.117 1.00 86.75 94 HIS A N 1
ATOM 726 C CA . HIS A 1 94 ? -10.118 13.042 -4.565 1.00 86.75 94 HIS A CA 1
ATOM 727 C C . HIS A 1 94 ? -9.906 11.647 -5.156 1.00 86.75 94 HIS A C 1
ATOM 729 O O . HIS A 1 94 ? -8.783 11.165 -5.279 1.00 86.75 94 HIS A O 1
ATOM 735 N N . LEU A 1 95 ? -10.999 10.981 -5.518 1.00 87.31 95 LEU A N 1
ATOM 736 C CA . LEU A 1 95 ? -10.947 9.736 -6.282 1.00 87.31 95 LEU A CA 1
ATOM 737 C C . LEU A 1 95 ? -11.089 10.091 -7.763 1.00 87.31 95 LEU A C 1
ATOM 739 O O . LEU A 1 95 ? -12.037 10.783 -8.139 1.00 87.31 95 LEU A O 1
ATOM 743 N N . ALA A 1 96 ? -10.135 9.668 -8.588 1.00 87.12 96 ALA A N 1
ATOM 744 C CA . ALA A 1 96 ? -10.169 9.920 -10.020 1.00 87.12 96 ALA A CA 1
ATOM 745 C C . ALA A 1 96 ? -11.374 9.225 -10.669 1.00 87.12 96 ALA A C 1
ATOM 747 O O . ALA A 1 96 ? -11.810 8.159 -10.232 1.00 87.12 96 ALA A O 1
ATOM 748 N N . SER A 1 97 ? -11.918 9.833 -11.723 1.00 84.12 97 SER A N 1
ATOM 749 C CA . SER A 1 97 ? -13.108 9.324 -12.416 1.00 84.12 97 SER A CA 1
ATOM 750 C C . SER A 1 97 ? -12.874 7.995 -13.133 1.00 84.12 97 SER A C 1
ATOM 752 O O . SER A 1 97 ? -13.830 7.272 -13.395 1.00 84.12 97 SER A O 1
ATOM 754 N N . ASP A 1 98 ? -11.621 7.670 -13.446 1.00 87.38 98 ASP A N 1
ATOM 755 C CA . ASP A 1 98 ? -11.207 6.412 -14.058 1.00 87.38 98 ASP A CA 1
ATOM 756 C C . ASP A 1 98 ? -10.925 5.303 -13.031 1.00 87.38 98 ASP A C 1
ATOM 758 O O . ASP A 1 98 ? -10.637 4.176 -13.425 1.00 87.38 98 ASP A O 1
ATOM 762 N N . LEU A 1 99 ? -11.033 5.575 -11.723 1.00 89.06 99 LEU A N 1
ATOM 763 C CA . LEU A 1 99 ? -10.753 4.592 -10.679 1.00 89.06 99 LEU A CA 1
ATOM 764 C C . LEU A 1 99 ? -11.808 3.464 -10.674 1.00 89.06 99 LEU A C 1
ATOM 766 O O . LEU A 1 99 ? -12.999 3.738 -10.472 1.00 89.06 99 LEU A O 1
ATOM 770 N N . PRO A 1 100 ? -11.404 2.188 -10.824 1.00 91.94 100 PRO A N 1
ATOM 771 C CA . PRO A 1 100 ? -12.341 1.082 -10.938 1.00 91.94 100 PRO A CA 1
ATOM 772 C C . PRO A 1 100 ? -13.093 0.862 -9.622 1.00 91.94 100 PRO A C 1
ATOM 774 O O . PRO A 1 100 ? -12.556 1.054 -8.530 1.00 91.94 100 PRO A O 1
ATOM 777 N N . MET A 1 101 ? -14.354 0.432 -9.723 1.00 93.19 101 MET A N 1
ATOM 778 C CA . MET A 1 101 ? -15.193 0.166 -8.548 1.00 93.19 101 MET A CA 1
ATOM 779 C C . MET A 1 101 ? -14.713 -1.054 -7.754 1.00 93.19 101 MET A C 1
ATOM 781 O O . MET A 1 101 ? -14.826 -1.073 -6.530 1.00 93.19 101 MET A O 1
ATOM 785 N N . TYR A 1 102 ? -14.152 -2.044 -8.448 1.00 94.50 102 TYR A N 1
ATOM 786 C CA . TYR A 1 102 ? -13.662 -3.288 -7.868 1.00 94.50 102 TYR A CA 1
ATOM 787 C C . TYR A 1 102 ? -12.181 -3.490 -8.186 1.00 94.50 102 TYR A C 1
ATOM 789 O O . TYR A 1 102 ? -11.730 -3.164 -9.284 1.00 94.50 102 TYR A O 1
ATOM 797 N N . ALA A 1 103 ? -11.446 -4.045 -7.226 1.00 93.38 103 ALA A N 1
ATOM 798 C CA . ALA A 1 103 ? -10.044 -4.423 -7.359 1.00 93.38 103 ALA A CA 1
ATOM 799 C C . ALA A 1 103 ? -9.841 -5.862 -6.867 1.00 93.38 103 ALA A C 1
ATOM 801 O O . ALA A 1 103 ? -10.652 -6.374 -6.095 1.00 93.38 103 ALA A O 1
ATOM 802 N N . ILE A 1 104 ? -8.767 -6.505 -7.330 1.00 94.06 104 ILE A N 1
ATOM 803 C CA . ILE A 1 104 ? -8.338 -7.825 -6.857 1.00 94.06 104 ILE A CA 1
ATOM 804 C C . ILE A 1 104 ? -7.102 -7.627 -5.981 1.00 94.06 104 ILE A C 1
ATOM 806 O O . ILE A 1 104 ? -6.147 -6.977 -6.405 1.00 94.06 104 ILE A O 1
ATOM 810 N N . GLY A 1 105 ? -7.130 -8.163 -4.765 1.00 93.88 105 GLY A N 1
ATOM 811 C CA . GLY A 1 105 ? -6.030 -8.085 -3.810 1.00 93.88 105 GLY A CA 1
ATOM 812 C C . GLY A 1 105 ? -6.507 -8.199 -2.366 1.00 93.88 105 GLY A C 1
ATOM 813 O O . GLY A 1 105 ? -7.632 -8.620 -2.102 1.00 93.88 105 GLY A O 1
ATOM 814 N N . ASP A 1 106 ? -5.641 -7.792 -1.442 1.00 93.56 106 ASP A N 1
ATOM 815 C CA . ASP A 1 106 ? -5.871 -7.922 -0.003 1.00 93.56 106 ASP A CA 1
ATOM 816 C C . ASP A 1 106 ? -6.499 -6.639 0.562 1.00 93.56 106 ASP A C 1
ATOM 818 O O . ASP A 1 106 ? -5.807 -5.665 0.879 1.00 93.56 106 ASP A O 1
ATOM 822 N N . GLU A 1 107 ? -7.832 -6.633 0.659 1.00 94.50 107 GLU A N 1
ATOM 823 C CA . GLU A 1 107 ? -8.624 -5.501 1.160 1.00 94.50 107 GLU A CA 1
ATOM 824 C C . GLU A 1 107 ? -8.171 -5.059 2.559 1.00 94.50 107 GLU A C 1
ATOM 826 O O . GLU A 1 107 ? -7.975 -3.868 2.818 1.00 94.50 107 GLU A O 1
ATOM 831 N N . LYS A 1 108 ? -7.960 -6.024 3.462 1.00 89.31 108 LYS A N 1
ATOM 832 C CA . LYS A 1 108 ? -7.642 -5.762 4.871 1.00 89.31 108 LYS A CA 1
ATOM 833 C C . LYS A 1 108 ? -6.264 -5.136 5.014 1.00 89.31 108 LYS A C 1
ATOM 835 O O . LYS A 1 108 ? -6.107 -4.157 5.744 1.00 89.31 108 LYS A O 1
ATOM 840 N N . ARG A 1 109 ? -5.266 -5.653 4.294 1.00 89.81 109 ARG A N 1
ATOM 841 C CA . ARG A 1 109 ? -3.919 -5.073 4.325 1.00 89.81 109 ARG A CA 1
ATOM 842 C C . ARG A 1 109 ? -3.847 -3.724 3.638 1.00 89.81 109 ARG A C 1
ATOM 844 O O . ARG A 1 109 ? -3.132 -2.845 4.123 1.00 89.81 109 ARG A O 1
ATOM 851 N N . LEU A 1 110 ? -4.587 -3.526 2.546 1.00 93.88 110 LEU A N 1
ATOM 852 C CA . LEU A 1 110 ? -4.668 -2.218 1.901 1.00 93.88 110 LEU A CA 1
ATOM 853 C C . LEU A 1 110 ? -5.279 -1.181 2.855 1.00 93.88 110 LEU A C 1
ATOM 855 O O . LEU A 1 110 ? -4.700 -0.111 3.043 1.00 93.88 110 LEU A O 1
ATOM 859 N N . MET A 1 111 ? -6.388 -1.526 3.515 1.00 93.50 111 MET A N 1
ATOM 860 C CA . MET A 1 111 ? -7.023 -0.706 4.551 1.00 93.50 111 MET A CA 1
ATOM 861 C C . MET A 1 111 ? -6.030 -0.334 5.661 1.00 93.50 111 MET A C 1
ATOM 863 O O . MET A 1 111 ? -5.841 0.847 5.954 1.00 93.50 111 MET A O 1
ATOM 867 N N . GLN A 1 112 ? -5.349 -1.326 6.242 1.00 88.75 112 GLN A N 1
ATOM 868 C CA . GLN A 1 112 ? -4.364 -1.119 7.308 1.00 88.75 112 GLN A CA 1
ATOM 869 C C . GLN A 1 112 ? -3.208 -0.221 6.853 1.00 88.75 112 GLN A C 1
ATOM 871 O O . GLN A 1 112 ? -2.817 0.699 7.570 1.00 88.75 112 GLN A O 1
ATOM 876 N N . THR A 1 113 ? -2.699 -0.432 5.638 1.00 91.38 113 THR A N 1
ATOM 877 C CA . THR A 1 113 ? -1.626 0.389 5.059 1.00 91.38 113 THR A CA 1
ATOM 878 C C . THR A 1 113 ? -2.054 1.849 4.946 1.00 91.38 113 THR A C 1
ATOM 880 O O . THR A 1 113 ? -1.329 2.745 5.384 1.00 91.38 113 THR A O 1
ATOM 883 N N . ILE A 1 114 ? -3.251 2.104 4.412 1.00 92.94 114 ILE A N 1
ATOM 884 C CA . ILE A 1 114 ? -3.770 3.466 4.266 1.00 92.94 114 ILE A CA 1
ATOM 885 C C . ILE A 1 114 ? -4.000 4.102 5.641 1.00 92.94 114 ILE A C 1
ATOM 887 O O . ILE A 1 114 ? -3.572 5.235 5.859 1.00 92.94 114 ILE A O 1
ATOM 891 N N . LEU A 1 115 ? -4.608 3.386 6.591 1.00 90.56 115 LEU A N 1
ATOM 892 C CA . LEU A 1 115 ? -4.835 3.890 7.949 1.00 90.56 115 LEU A CA 1
ATOM 893 C C . LEU A 1 115 ? -3.527 4.201 8.684 1.00 90.56 115 LEU A C 1
ATOM 895 O O . LEU A 1 115 ? -3.459 5.209 9.383 1.00 90.56 115 LEU A O 1
ATOM 899 N N . ASN A 1 116 ? -2.474 3.409 8.486 1.00 88.62 116 ASN A N 1
ATOM 900 C CA . ASN A 1 116 ? -1.159 3.673 9.069 1.00 88.62 116 ASN A CA 1
ATOM 901 C C . ASN A 1 116 ? -0.544 4.961 8.509 1.00 88.62 116 ASN A C 1
ATOM 903 O O . ASN A 1 116 ? -0.056 5.806 9.265 1.00 88.62 116 ASN A O 1
ATOM 907 N N . VAL A 1 117 ? -0.596 5.150 7.188 1.00 90.56 117 VAL A N 1
ATOM 908 C CA . VAL A 1 117 ? -0.061 6.354 6.536 1.00 90.56 117 VAL A CA 1
ATOM 909 C C . VAL A 1 117 ? -0.867 7.593 6.928 1.00 90.56 117 VAL A C 1
ATOM 911 O O . VAL A 1 117 ? -0.301 8.588 7.384 1.00 90.56 117 VAL A O 1
ATOM 914 N N . VAL A 1 118 ? -2.192 7.535 6.802 1.00 90.12 118 VAL A N 1
ATOM 915 C CA . VAL A 1 118 ? -3.078 8.669 7.089 1.00 90.12 118 VAL A CA 1
ATOM 916 C C . VAL A 1 118 ? -3.118 8.971 8.588 1.00 90.12 118 VAL A C 1
ATOM 918 O O . VAL A 1 118 ? -3.084 10.133 8.989 1.00 90.12 118 VAL A O 1
ATOM 921 N N . GLY A 1 119 ? -3.116 7.944 9.436 1.00 87.75 119 GLY A N 1
ATOM 922 C CA . GLY A 1 119 ? -3.033 8.090 10.887 1.00 87.75 119 GLY A CA 1
ATOM 923 C C . GLY A 1 119 ? -1.750 8.800 11.313 1.00 87.75 119 GLY A C 1
ATOM 924 O O . GLY A 1 119 ? -1.797 9.709 12.144 1.00 87.75 119 GLY A O 1
ATOM 925 N N . ASN A 1 120 ? -0.617 8.472 10.686 1.00 88.38 120 ASN A N 1
ATOM 926 C CA . ASN A 1 120 ? 0.630 9.207 10.887 1.00 88.38 120 ASN A CA 1
ATOM 927 C C . ASN A 1 120 ? 0.513 10.659 10.409 1.00 88.38 120 ASN A C 1
ATOM 929 O O . ASN A 1 120 ? 0.880 11.569 11.154 1.00 88.38 120 ASN A O 1
ATOM 933 N N . ALA A 1 121 ? -0.057 10.903 9.227 1.00 87.75 121 ALA A N 1
ATOM 934 C CA . ALA A 1 121 ? -0.269 12.259 8.724 1.00 87.75 121 ALA A CA 1
ATOM 935 C C . ALA A 1 121 ? -1.084 13.116 9.713 1.00 87.75 121 ALA A C 1
ATOM 937 O O . ALA A 1 121 ? -0.657 14.212 10.077 1.00 87.75 121 ALA A O 1
ATOM 938 N N . VAL A 1 122 ? -2.189 12.586 10.247 1.00 88.25 122 VAL A N 1
ATOM 939 C CA . VAL A 1 122 ? -3.024 13.254 11.263 1.00 88.25 122 VAL A CA 1
ATOM 940 C C . VAL A 1 122 ? -2.261 13.444 12.576 1.00 88.25 122 VAL A C 1
ATOM 942 O O . VAL A 1 122 ? -2.350 14.493 13.217 1.00 88.25 122 VAL A O 1
ATOM 945 N N . LYS A 1 123 ? -1.503 12.435 13.020 1.00 84.31 123 LYS A N 1
ATOM 946 C CA . LYS A 1 123 ? -0.746 12.471 14.279 1.00 84.31 123 LYS A CA 1
ATOM 947 C C . LYS A 1 123 ? 0.338 13.545 14.261 1.00 84.31 123 LYS A C 1
ATOM 949 O O . LYS A 1 123 ? 0.474 14.257 15.259 1.00 84.31 123 LYS A O 1
ATOM 954 N N . PHE A 1 124 ? 1.066 13.674 13.157 1.00 86.19 124 PHE A N 1
ATOM 955 C CA . PHE A 1 124 ? 2.214 14.573 13.048 1.00 86.19 124 PHE A CA 1
ATOM 956 C C . PHE A 1 124 ? 1.868 15.954 12.479 1.00 86.19 124 PHE A C 1
ATOM 958 O O . PHE A 1 124 ? 2.651 16.887 12.652 1.00 86.19 124 PHE A O 1
ATOM 965 N N . SER A 1 125 ? 0.679 16.128 11.896 1.00 84.25 125 SER A N 1
ATOM 966 C CA . SER A 1 125 ? 0.170 17.448 11.510 1.00 84.25 125 SER A CA 1
ATOM 967 C C . SER A 1 125 ? -0.426 18.187 12.713 1.00 84.25 125 SER A C 1
ATOM 969 O O . SER A 1 125 ? -1.181 17.619 13.513 1.00 84.25 125 SER A O 1
ATOM 971 N N . LYS A 1 126 ? -0.055 19.466 12.853 1.00 81.31 126 LYS A N 1
ATOM 972 C CA . LYS A 1 126 ? -0.561 20.375 13.897 1.00 81.31 126 LYS A CA 1
ATOM 973 C C . LYS A 1 126 ? -1.732 21.224 13.404 1.00 81.31 126 LYS A C 1
ATOM 975 O O . LYS A 1 126 ? -2.685 21.415 14.145 1.00 81.31 126 LYS A O 1
ATOM 980 N N . GLU A 1 127 ? -1.649 21.699 12.166 1.00 80.81 127 GLU A N 1
ATOM 981 C CA . GLU A 1 127 ? -2.640 22.545 11.501 1.00 80.81 127 GLU A CA 1
ATOM 982 C C . GLU A 1 127 ? -2.536 22.376 9.975 1.00 80.81 127 GLU A C 1
ATOM 984 O O . GLU A 1 127 ? -1.545 21.834 9.481 1.00 80.81 127 GLU A O 1
ATOM 989 N N . GLY A 1 128 ? -3.556 22.821 9.235 1.00 84.56 128 GLY A N 1
ATOM 990 C CA . GLY A 1 128 ? -3.577 22.800 7.770 1.00 84.56 128 GLY A CA 1
ATOM 991 C C . GLY A 1 128 ? -4.604 21.841 7.163 1.00 84.56 128 GLY A C 1
ATOM 992 O O . GLY A 1 128 ? -5.618 21.501 7.783 1.00 84.56 128 GLY A O 1
ATOM 993 N N . CYS A 1 129 ? -4.346 21.437 5.916 1.00 82.75 129 CYS A N 1
ATOM 994 C CA . CYS A 1 129 ? -5.192 20.516 5.164 1.00 82.75 129 CYS A CA 1
ATOM 995 C C . CYS A 1 129 ? -4.430 19.249 4.762 1.00 82.75 129 CYS A C 1
ATOM 997 O O . CYS A 1 129 ? -3.239 19.284 4.461 1.00 82.75 129 CYS A O 1
ATOM 999 N N . MET A 1 130 ? -5.136 18.126 4.767 1.00 85.25 130 MET A N 1
ATOM 1000 C CA . MET A 1 130 ? -4.673 16.835 4.280 1.00 85.25 130 MET A CA 1
ATOM 1001 C C . MET A 1 130 ? -5.560 16.435 3.112 1.00 85.25 130 MET A C 1
ATOM 1003 O O . MET A 1 130 ? -6.776 16.594 3.185 1.00 85.25 130 MET A O 1
ATOM 1007 N N . SER A 1 131 ? -4.958 15.891 2.059 1.00 85.75 131 SER A N 1
ATOM 1008 C CA . SER A 1 131 ? -5.694 15.377 0.907 1.00 85.75 131 SER A CA 1
ATOM 1009 C C . SER A 1 131 ? -5.347 13.913 0.664 1.00 85.75 131 SER A C 1
ATOM 1011 O O . SER A 1 131 ? -4.182 13.521 0.723 1.00 85.75 131 SER A O 1
ATOM 1013 N N . ILE A 1 132 ? -6.365 13.094 0.407 1.00 87.12 132 ILE A N 1
ATOM 1014 C CA . ILE A 1 132 ? -6.208 11.703 -0.022 1.00 87.12 132 ILE A CA 1
ATOM 1015 C C . ILE A 1 132 ? -6.599 11.637 -1.490 1.00 87.12 132 ILE A C 1
ATOM 1017 O O . ILE A 1 132 ? -7.741 11.935 -1.831 1.00 87.12 132 ILE A O 1
ATOM 1021 N N . THR A 1 133 ? -5.663 11.242 -2.350 1.00 87.19 133 THR A N 1
ATOM 1022 C CA . THR A 1 133 ? -5.911 11.134 -3.790 1.00 87.19 133 THR A CA 1
ATOM 1023 C C . THR A 1 133 ? -5.686 9.703 -4.253 1.00 87.19 133 THR A C 1
ATOM 1025 O O . THR A 1 133 ? -4.668 9.105 -3.910 1.00 87.19 133 THR A O 1
ATOM 1028 N N . ALA A 1 134 ? -6.616 9.162 -5.037 1.00 89.00 134 ALA A N 1
ATOM 1029 C CA . ALA A 1 134 ? -6.485 7.842 -5.644 1.00 89.00 134 ALA A CA 1
ATOM 1030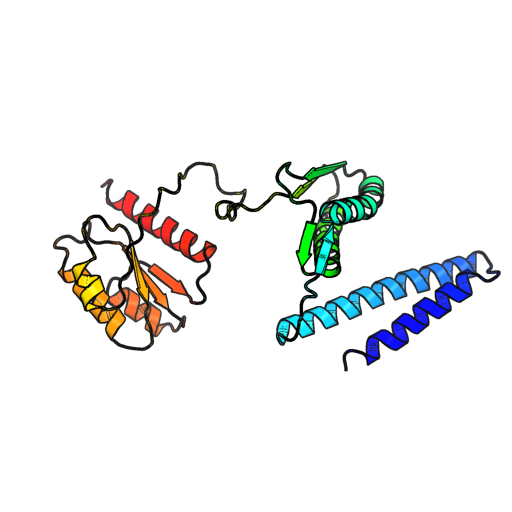 C C . ALA A 1 134 ? -6.766 7.924 -7.143 1.00 89.00 134 ALA A C 1
ATOM 1032 O O . ALA A 1 134 ? -7.778 8.483 -7.561 1.00 89.00 134 ALA A O 1
ATOM 1033 N N . PHE A 1 135 ? -5.872 7.358 -7.943 1.00 87.56 135 PHE A N 1
ATOM 1034 C CA . PHE A 1 135 ? -5.961 7.330 -9.398 1.00 87.56 135 PHE A CA 1
ATOM 1035 C C . PHE A 1 135 ? -5.362 6.027 -9.918 1.00 87.56 135 PHE A C 1
ATOM 1037 O O . PHE A 1 135 ? -4.513 5.425 -9.253 1.00 87.56 135 PHE A O 1
ATOM 1044 N N . ILE A 1 136 ? -5.781 5.591 -11.108 1.00 85.69 136 ILE A N 1
ATOM 1045 C CA . ILE A 1 136 ? -5.067 4.513 -11.789 1.00 85.69 136 ILE A CA 1
ATOM 1046 C C . ILE A 1 136 ? -3.679 5.045 -12.129 1.00 85.69 136 ILE A C 1
ATOM 1048 O O . ILE A 1 136 ? -3.530 5.981 -12.918 1.00 85.69 136 ILE A O 1
ATOM 1052 N N . ALA A 1 137 ? -2.650 4.434 -11.545 1.00 77.50 137 ALA A N 1
ATOM 1053 C CA . ALA A 1 137 ? -1.290 4.683 -11.973 1.00 77.50 137 ALA A CA 1
ATOM 1054 C C . ALA A 1 137 ? -1.168 4.226 -13.430 1.00 77.50 137 ALA A C 1
ATOM 1056 O O . ALA A 1 137 ? -1.093 3.033 -13.725 1.00 77.50 137 ALA A O 1
ATOM 1057 N N . LYS A 1 138 ? -1.153 5.183 -14.360 1.00 72.62 138 LYS A N 1
ATOM 1058 C CA . LYS A 1 138 ? -0.667 4.905 -15.710 1.00 72.62 138 LYS A CA 1
ATOM 1059 C C . LYS A 1 138 ? 0.789 4.440 -15.570 1.00 72.62 138 LYS A C 1
ATOM 1061 O O . LYS A 1 138 ? 1.466 4.896 -14.647 1.00 72.62 138 LYS A O 1
ATOM 1066 N N . PRO A 1 139 ? 1.316 3.584 -16.455 1.00 51.94 139 PRO A N 1
ATOM 1067 C CA . PRO A 1 139 ? 2.728 3.182 -16.413 1.00 51.94 139 PRO A CA 1
ATOM 1068 C C . PRO A 1 139 ? 3.692 4.385 -16.337 1.00 51.94 139 PRO A C 1
ATOM 1070 O O . PRO A 1 139 ? 4.780 4.300 -15.777 1.00 51.94 139 PRO A O 1
ATOM 1073 N N . GLU A 1 140 ? 3.242 5.541 -16.829 1.00 47.06 140 GLU A N 1
ATOM 1074 C CA . GLU A 1 140 ? 3.931 6.832 -16.808 1.00 47.06 140 GLU A CA 1
ATOM 1075 C C . GLU A 1 140 ? 3.865 7.600 -15.467 1.00 47.06 140 GLU A C 1
ATOM 1077 O O . GLU A 1 140 ? 4.549 8.612 -15.321 1.00 47.06 140 GLU A O 1
ATOM 1082 N N . CYS A 1 141 ? 3.059 7.152 -14.494 1.00 41.75 141 CYS A N 1
ATOM 1083 C CA . CYS A 1 141 ? 2.784 7.800 -13.200 1.00 41.75 141 CYS A CA 1
ATOM 1084 C C . CYS A 1 141 ? 3.681 7.335 -12.038 1.00 41.75 141 CYS A C 1
ATOM 1086 O O . CYS A 1 141 ? 3.485 7.795 -10.917 1.00 41.75 141 CYS A O 1
ATOM 1088 N N . PHE A 1 142 ? 4.737 6.543 -12.270 1.00 44.19 142 PHE A N 1
ATOM 1089 C CA . PHE A 1 142 ? 5.875 6.449 -11.327 1.00 44.19 142 PHE A CA 1
ATOM 1090 C C . PHE A 1 142 ? 6.716 7.754 -11.314 1.00 44.19 142 PHE A C 1
ATOM 1092 O O . PHE A 1 142 ? 7.952 7.750 -11.228 1.00 44.19 142 PHE A O 1
ATOM 1099 N N . ARG A 1 143 ? 6.057 8.906 -11.470 1.00 41.94 143 ARG A N 1
ATOM 1100 C CA . ARG A 1 143 ? 6.654 10.238 -11.401 1.00 41.94 143 ARG A CA 1
ATOM 1101 C C . ARG A 1 143 ? 6.565 10.715 -9.961 1.00 41.94 143 ARG A C 1
ATOM 1103 O O . ARG A 1 143 ? 5.500 10.738 -9.356 1.00 41.94 143 ARG A O 1
ATOM 1110 N N . ASP A 1 144 ? 7.725 11.053 -9.420 1.00 40.72 144 ASP A N 1
ATOM 1111 C CA . ASP A 1 144 ? 7.841 11.748 -8.149 1.00 40.72 144 ASP A CA 1
ATOM 1112 C C . ASP A 1 144 ? 7.234 13.156 -8.325 1.00 40.72 144 ASP A C 1
ATOM 1114 O O . ASP A 1 144 ? 7.669 13.872 -9.229 1.00 40.72 144 ASP A O 1
ATOM 1118 N N . PRO A 1 145 ? 6.254 13.576 -7.503 1.00 45.25 145 PRO A N 1
ATOM 1119 C CA . PRO A 1 145 ? 5.639 14.904 -7.593 1.00 45.25 145 PRO A CA 1
ATOM 1120 C C . PRO A 1 145 ? 6.611 16.061 -7.291 1.00 45.25 145 PRO A C 1
ATOM 1122 O O . PRO A 1 145 ? 6.225 17.223 -7.373 1.00 45.25 145 PRO A O 1
ATOM 1125 N N . ARG A 1 146 ? 7.873 15.769 -6.944 1.00 47.34 146 ARG A N 1
ATOM 1126 C CA . ARG A 1 146 ? 8.950 16.754 -6.755 1.00 47.34 146 ARG A CA 1
ATOM 1127 C C . ARG A 1 146 ? 9.736 17.078 -8.030 1.00 47.34 146 ARG A C 1
ATOM 1129 O O . ARG A 1 146 ? 10.674 17.866 -7.957 1.00 47.34 146 ARG A O 1
ATOM 1136 N N . ILE A 1 147 ? 9.402 16.474 -9.171 1.00 44.59 147 ILE A N 1
ATOM 1137 C CA . ILE A 1 147 ? 10.102 16.702 -10.443 1.00 44.59 147 ILE A CA 1
ATOM 1138 C C . ILE A 1 147 ? 9.271 17.686 -11.289 1.00 44.59 147 ILE A C 1
ATOM 1140 O O . ILE A 1 147 ? 8.153 17.332 -11.662 1.00 44.59 147 ILE A O 1
ATOM 1144 N N . PRO A 1 148 ? 9.768 18.906 -11.582 1.00 36.00 148 PRO A N 1
ATOM 1145 C CA . PRO A 1 148 ? 9.067 19.870 -12.432 1.00 36.00 148 PRO A CA 1
ATOM 1146 C C . PRO A 1 148 ? 8.826 19.319 -13.846 1.00 36.00 148 PRO A C 1
ATOM 1148 O O . PRO A 1 148 ? 9.647 18.565 -14.361 1.00 36.00 148 PRO A O 1
ATOM 1151 N N . ASP A 1 149 ? 7.740 19.760 -14.486 1.00 36.75 149 ASP A N 1
ATOM 1152 C CA . ASP A 1 149 ? 7.190 19.304 -15.782 1.00 36.75 149 ASP A CA 1
ATOM 1153 C C . ASP A 1 149 ? 8.111 19.396 -17.023 1.00 36.75 149 ASP A C 1
ATOM 1155 O O . ASP A 1 149 ? 7.676 19.142 -18.147 1.00 36.75 149 ASP A O 1
ATOM 1159 N N . PHE A 1 150 ? 9.397 19.700 -16.870 1.00 37.19 150 PHE A N 1
ATOM 1160 C CA . PHE A 1 150 ? 10.358 19.688 -17.969 1.00 37.19 150 PHE A CA 1
ATOM 1161 C C . PHE A 1 150 ? 11.135 18.376 -17.989 1.00 37.19 150 PHE A C 1
ATOM 1163 O O . PHE A 1 150 ? 12.259 18.304 -17.519 1.00 37.19 150 PHE A O 1
ATOM 1170 N N . LEU A 1 151 ? 10.522 17.339 -18.551 1.00 38.62 151 LEU A N 1
ATOM 1171 C CA . LEU A 1 151 ? 11.177 16.473 -19.532 1.00 38.62 151 LEU A CA 1
ATOM 1172 C C . LEU A 1 151 ? 10.082 15.599 -20.156 1.00 38.62 151 LEU A C 1
ATOM 1174 O O . LEU A 1 151 ? 9.548 14.676 -19.531 1.00 38.62 151 LEU A O 1
ATOM 1178 N N . LEU A 1 152 ? 9.726 15.914 -21.404 1.00 38.50 152 LEU A N 1
ATOM 1179 C CA . LEU A 1 152 ? 9.107 14.938 -22.290 1.00 38.50 152 LEU A CA 1
ATOM 1180 C C . LEU A 1 152 ? 10.016 13.709 -22.271 1.00 38.50 152 LEU A C 1
ATOM 1182 O O . LEU A 1 152 ? 11.164 13.810 -22.687 1.00 38.50 152 LEU A O 1
ATOM 1186 N N . VAL A 1 153 ? 9.537 12.572 -21.769 1.00 45.06 153 VAL A N 1
ATOM 1187 C CA . VAL A 1 153 ? 10.200 11.303 -22.072 1.00 45.06 153 VAL A CA 1
ATOM 1188 C C . VAL A 1 153 ? 9.908 11.087 -23.556 1.00 45.06 153 VAL A C 1
ATOM 1190 O O . VAL A 1 153 ? 8.728 10.964 -23.903 1.00 45.06 153 VAL A O 1
ATOM 1193 N N . PRO A 1 154 ? 10.903 11.137 -24.457 1.00 47.72 154 PRO A N 1
ATOM 1194 C CA . PRO A 1 154 ? 10.655 10.831 -25.857 1.00 47.72 154 PRO A CA 1
ATOM 1195 C C . PRO A 1 154 ? 10.101 9.405 -25.947 1.00 47.72 154 PRO A C 1
ATOM 1197 O O . PRO A 1 154 ? 10.353 8.581 -25.065 1.00 47.72 154 PRO A O 1
ATOM 1200 N N . ARG A 1 155 ? 9.360 9.079 -27.012 1.00 51.06 155 ARG A N 1
ATOM 1201 C CA . ARG A 1 155 ? 9.165 7.668 -27.371 1.00 51.06 155 ARG A CA 1
ATOM 1202 C C . ARG A 1 155 ? 10.557 7.036 -27.471 1.00 51.06 155 ARG A C 1
ATOM 1204 O O . ARG A 1 155 ? 11.320 7.414 -28.350 1.00 51.06 155 ARG A O 1
ATOM 1211 N N . CYS A 1 156 ? 10.899 6.146 -26.546 1.00 69.25 156 CYS A N 1
ATOM 1212 C CA . CYS A 1 156 ? 12.145 5.399 -26.619 1.00 69.25 156 CYS A CA 1
ATOM 1213 C C . CYS A 1 156 ? 11.959 4.278 -27.639 1.00 69.25 156 CYS A C 1
ATOM 1215 O O . CYS A 1 156 ? 11.177 3.357 -27.396 1.00 69.25 156 CYS A O 1
ATOM 1217 N N . ASP A 1 157 ? 12.677 4.348 -28.754 1.00 73.81 157 ASP A N 1
ATOM 1218 C CA . ASP A 1 157 ? 12.819 3.208 -29.651 1.00 73.81 157 ASP A CA 1
ATOM 1219 C C . ASP A 1 157 ? 13.836 2.239 -29.040 1.00 73.81 157 ASP A C 1
ATOM 1221 O O . ASP A 1 157 ? 14.958 2.612 -28.693 1.00 73.81 157 ASP A O 1
ATOM 1225 N N . VAL A 1 158 ? 13.406 0.994 -28.822 1.00 81.62 158 VAL A N 1
ATOM 1226 C CA . VAL A 1 158 ? 14.200 -0.027 -28.131 1.00 81.62 158 VAL A CA 1
ATOM 1227 C C . VAL A 1 158 ? 14.570 -1.124 -29.110 1.00 81.62 158 VAL A C 1
ATOM 1229 O O . VAL A 1 158 ? 13.696 -1.797 -29.656 1.00 81.62 158 VAL A O 1
ATOM 1232 N N . THR A 1 159 ? 15.871 -1.363 -29.245 1.00 83.31 159 THR A N 1
ATOM 1233 C CA . THR A 1 159 ? 16.401 -2.503 -29.990 1.00 83.31 159 THR A CA 1
ATOM 1234 C C . THR A 1 159 ? 17.029 -3.499 -29.025 1.00 83.31 159 THR A C 1
ATOM 1236 O O . THR A 1 159 ? 17.862 -3.137 -28.194 1.00 83.31 159 THR A O 1
ATOM 1239 N N . THR A 1 160 ? 16.628 -4.766 -29.113 1.00 85.88 160 THR A N 1
ATOM 1240 C CA . THR A 1 160 ? 17.165 -5.847 -28.275 1.00 85.88 160 THR A CA 1
ATOM 1241 C C . THR A 1 160 ? 18.172 -6.679 -29.056 1.00 85.88 160 THR A C 1
ATOM 1243 O O . THR A 1 160 ? 17.919 -7.005 -30.212 1.00 85.88 160 THR A O 1
ATOM 1246 N N . ALA A 1 161 ? 19.261 -7.083 -28.407 1.00 84.94 161 ALA A N 1
ATOM 1247 C CA . ALA A 1 161 ? 20.215 -8.053 -28.935 1.00 84.94 161 ALA A CA 1
ATOM 1248 C C . ALA A 1 161 ? 20.365 -9.214 -27.946 1.00 84.94 161 ALA A C 1
ATOM 1250 O O . ALA A 1 161 ? 20.400 -9.005 -26.733 1.00 84.94 161 ALA A O 1
ATOM 1251 N N . SER A 1 162 ? 20.439 -10.432 -28.473 1.00 81.75 162 SER A N 1
ATOM 1252 C CA . SER A 1 162 ? 20.528 -11.678 -27.707 1.00 81.75 162 SER A CA 1
ATOM 1253 C C . SER A 1 162 ? 21.951 -12.240 -27.617 1.00 81.75 162 SER A C 1
ATOM 1255 O O . SER A 1 162 ? 22.210 -13.109 -26.786 1.00 81.75 162 SER A O 1
ATOM 1257 N N . SER A 1 163 ? 22.885 -11.725 -28.426 1.00 83.56 163 SER A N 1
ATOM 1258 C CA . SER A 1 163 ? 24.307 -12.078 -28.379 1.00 83.56 163 SER A CA 1
ATOM 1259 C C . SER A 1 163 ? 25.226 -10.865 -28.545 1.00 83.56 163 SER A C 1
ATOM 1261 O O . SER A 1 163 ? 24.815 -9.801 -29.021 1.00 83.56 163 SER A O 1
ATOM 1263 N N . SER A 1 164 ? 26.499 -11.039 -28.189 1.00 83.00 164 SER A N 1
ATOM 1264 C CA . SER A 1 164 ? 27.540 -10.022 -28.360 1.00 83.00 164 SER A CA 1
ATOM 1265 C C . SER A 1 164 ? 27.732 -9.637 -29.832 1.00 83.00 164 SER A C 1
ATOM 1267 O O . SER A 1 164 ? 27.805 -8.454 -30.159 1.00 83.00 164 SER A O 1
ATOM 1269 N N . GLU A 1 165 ? 27.747 -10.608 -30.748 1.00 84.94 165 GLU A N 1
ATOM 1270 C CA . GLU A 1 165 ? 27.889 -10.383 -32.194 1.00 84.94 165 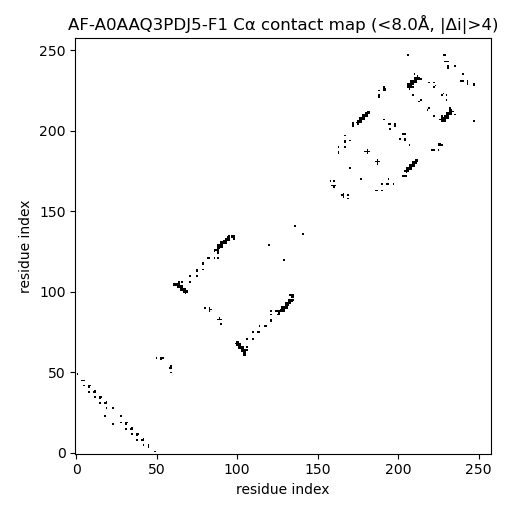GLU A CA 1
ATOM 1271 C C . GLU A 1 165 ? 26.684 -9.644 -32.782 1.00 84.94 165 GLU A C 1
ATOM 1273 O O . GLU A 1 165 ? 26.832 -8.782 -33.652 1.00 84.94 165 GLU A O 1
ATOM 1278 N N . GLU A 1 166 ? 25.481 -9.972 -32.308 1.00 85.12 166 GLU A N 1
ATOM 1279 C CA . GLU A 1 166 ? 24.259 -9.277 -32.694 1.00 85.12 166 GLU A CA 1
ATOM 1280 C C . GLU A 1 166 ? 24.279 -7.828 -32.201 1.00 85.12 166 GLU A C 1
ATOM 1282 O O . GLU A 1 166 ? 24.003 -6.917 -32.980 1.00 85.12 166 GLU A O 1
ATOM 1287 N N . CYS A 1 167 ? 24.699 -7.603 -30.953 1.00 86.81 167 CYS A N 1
ATOM 1288 C CA . CYS A 1 167 ? 24.825 -6.270 -30.373 1.00 86.81 167 CYS A CA 1
ATOM 1289 C C . CYS A 1 167 ? 25.783 -5.391 -31.190 1.00 86.81 167 CYS A C 1
ATOM 1291 O O . CYS A 1 167 ? 25.397 -4.310 -31.634 1.00 86.81 167 CYS A O 1
ATOM 1293 N N . VAL A 1 168 ? 26.990 -5.881 -31.502 1.00 87.81 168 VAL A N 1
ATOM 1294 C CA . VAL A 1 168 ? 27.956 -5.130 -32.327 1.00 87.81 168 VAL A CA 1
ATOM 1295 C C . VAL A 1 168 ? 27.391 -4.815 -33.711 1.00 87.81 168 VAL A C 1
ATOM 1297 O O . VAL A 1 168 ? 27.672 -3.747 -34.249 1.00 87.81 168 VAL A O 1
ATOM 1300 N N . ARG A 1 169 ? 26.584 -5.698 -34.310 1.00 86.25 169 ARG A N 1
ATOM 1301 C CA . ARG A 1 169 ? 25.955 -5.432 -35.613 1.00 86.25 169 ARG A CA 1
ATOM 1302 C C . ARG A 1 169 ? 24.875 -4.355 -35.537 1.00 86.25 169 ARG A C 1
ATOM 1304 O O . ARG A 1 169 ? 24.856 -3.480 -36.399 1.00 86.2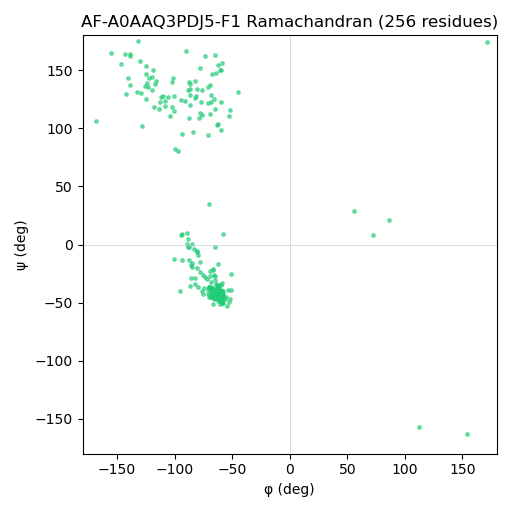5 169 ARG A O 1
ATOM 1311 N N . VAL A 1 170 ? 24.007 -4.434 -34.533 1.00 87.12 170 VAL A N 1
ATOM 1312 C CA . VAL A 1 170 ? 22.795 -3.614 -34.399 1.00 87.12 170 VAL A CA 1
ATOM 1313 C C . VAL A 1 170 ? 23.087 -2.211 -33.869 1.00 87.12 170 VAL A C 1
ATOM 1315 O O . VAL A 1 170 ? 22.462 -1.252 -34.316 1.00 87.12 170 VAL A O 1
ATOM 1318 N N . VAL A 1 171 ? 24.051 -2.071 -32.955 1.00 89.31 171 VAL A N 1
ATOM 1319 C CA . VAL A 1 171 ? 24.413 -0.775 -32.369 1.00 89.31 171 VAL A CA 1
ATOM 1320 C C . VAL A 1 171 ? 24.863 0.190 -33.467 1.00 89.31 171 VAL A C 1
ATOM 1322 O O . VAL A 1 171 ? 25.802 -0.089 -34.211 1.00 89.31 171 VAL A O 1
ATOM 1325 N N . SER A 1 172 ? 24.203 1.336 -33.572 1.00 86.31 172 SER A N 1
ATOM 1326 C CA . SER A 1 172 ? 24.437 2.362 -34.596 1.00 86.31 172 SER A CA 1
ATOM 1327 C C . SER A 1 172 ? 24.558 3.748 -33.956 1.00 86.31 172 SER A C 1
ATOM 1329 O O . SER A 1 172 ? 24.344 3.891 -32.755 1.00 86.31 172 SER A O 1
ATOM 1331 N N . LEU A 1 173 ? 24.866 4.771 -34.761 1.00 83.50 173 LEU A N 1
ATOM 1332 C CA . LEU A 1 173 ? 24.899 6.178 -34.328 1.00 83.50 173 LEU A CA 1
ATOM 1333 C C . LEU A 1 173 ? 23.533 6.704 -33.849 1.00 83.50 173 LEU A C 1
ATOM 1335 O O . LEU A 1 173 ? 23.477 7.731 -33.188 1.00 83.50 173 LEU A O 1
ATOM 1339 N N . GLU A 1 174 ? 22.438 6.012 -34.177 1.00 82.19 174 GLU A N 1
ATOM 1340 C CA . GLU A 1 174 ? 21.084 6.375 -33.732 1.00 82.19 174 GLU A CA 1
ATOM 1341 C C . GLU A 1 174 ? 20.816 5.960 -32.279 1.00 82.19 174 GLU A C 1
ATOM 1343 O O . GLU A 1 174 ? 19.856 6.417 -31.665 1.00 82.19 174 GLU A O 1
ATOM 1348 N N . HIS A 1 175 ? 21.653 5.086 -31.716 1.00 87.31 175 HIS A N 1
ATOM 1349 C CA . HIS A 1 175 ? 21.499 4.640 -30.340 1.00 87.31 175 HIS A CA 1
ATOM 1350 C C . HIS A 1 175 ? 22.210 5.617 -29.403 1.00 87.31 175 HIS A C 1
ATOM 1352 O O . HIS A 1 175 ? 23.426 5.787 -29.463 1.00 87.31 175 HIS A O 1
ATOM 1358 N N . GLU A 1 176 ? 21.461 6.220 -28.482 1.00 86.69 176 GLU A N 1
ATOM 1359 C CA . GLU A 1 176 ? 22.032 7.119 -27.474 1.00 86.69 176 GLU A CA 1
ATOM 1360 C C . GLU A 1 176 ? 22.616 6.359 -26.279 1.00 86.69 176 GLU A C 1
ATOM 1362 O O . GLU A 1 176 ? 23.617 6.782 -25.695 1.00 86.69 176 GLU A O 1
ATOM 1367 N N . VAL A 1 177 ? 21.994 5.230 -25.920 1.00 89.19 177 VAL A N 1
ATOM 1368 C CA . VAL A 1 177 ? 22.322 4.430 -24.736 1.00 89.19 177 VAL A CA 1
ATOM 1369 C C . VAL A 1 177 ? 22.277 2.940 -25.070 1.00 89.19 177 VAL A C 1
ATOM 1371 O O . VAL A 1 177 ? 21.347 2.462 -25.715 1.00 89.19 177 VAL A O 1
ATOM 1374 N N . VAL A 1 178 ? 23.259 2.190 -24.572 1.00 90.88 178 VAL A N 1
ATOM 1375 C CA . VAL A 1 178 ? 23.323 0.728 -24.621 1.00 90.88 178 VAL A CA 1
ATOM 1376 C C . VAL A 1 178 ? 23.330 0.185 -23.197 1.00 90.88 178 VAL A C 1
ATOM 1378 O O . VAL A 1 178 ? 24.253 0.436 -22.420 1.00 90.88 178 VAL A O 1
ATOM 1381 N N . PHE A 1 179 ? 22.306 -0.597 -22.859 1.00 89.69 179 PHE A N 1
ATOM 1382 C CA . PHE A 1 179 ? 22.294 -1.393 -21.636 1.00 89.69 179 PHE A CA 1
ATOM 1383 C C . PHE A 1 179 ? 22.955 -2.738 -21.887 1.00 89.69 179 PHE A C 1
ATOM 1385 O O . PHE A 1 179 ? 22.583 -3.454 -22.815 1.00 89.69 179 PHE A O 1
ATOM 1392 N N . MET A 1 180 ? 23.908 -3.096 -21.034 1.00 87.81 180 MET A N 1
ATOM 1393 C CA . MET A 1 180 ? 24.686 -4.314 -21.201 1.00 87.81 180 MET A CA 1
ATOM 1394 C C . MET A 1 180 ? 24.610 -5.189 -19.963 1.00 87.81 180 MET A C 1
ATOM 1396 O O . MET A 1 180 ? 24.930 -4.747 -18.863 1.00 87.81 180 MET A O 1
ATOM 1400 N N . ASP A 1 181 ? 24.215 -6.444 -20.143 1.00 85.19 181 ASP A N 1
ATOM 1401 C CA . ASP A 1 181 ? 24.216 -7.424 -19.066 1.00 85.19 181 ASP A CA 1
ATOM 1402 C C . ASP A 1 181 ? 25.634 -7.921 -18.771 1.00 85.19 181 ASP A C 1
ATOM 1404 O O . ASP A 1 181 ? 26.242 -8.625 -19.575 1.00 85.19 181 ASP A O 1
ATOM 1408 N N . VAL A 1 182 ? 26.160 -7.560 -17.603 1.00 77.69 182 VAL A N 1
ATOM 1409 C CA . VAL A 1 182 ? 27.460 -8.026 -17.124 1.00 77.69 182 VAL A CA 1
ATOM 1410 C C . VAL A 1 182 ? 27.219 -9.164 -16.132 1.00 77.69 182 VAL A C 1
ATOM 1412 O O . VAL A 1 182 ? 27.203 -8.979 -14.910 1.00 77.69 182 VAL A O 1
ATOM 1415 N N . CYS A 1 183 ? 27.010 -10.366 -16.671 1.00 66.88 183 CYS A N 1
ATOM 1416 C CA . CYS A 1 183 ? 27.085 -11.614 -15.910 1.00 66.88 183 CYS A CA 1
ATOM 1417 C C . CYS A 1 183 ? 28.550 -11.959 -15.589 1.00 66.88 183 CYS A C 1
ATOM 1419 O O . CYS A 1 183 ? 29.479 -11.426 -16.192 1.00 66.88 183 CYS A O 1
ATOM 1421 N N . THR A 1 184 ? 28.784 -12.835 -14.609 1.00 55.28 184 THR A N 1
ATOM 1422 C CA . THR A 1 184 ? 30.138 -13.250 -14.203 1.00 55.28 184 THR A CA 1
ATOM 1423 C C . THR A 1 184 ? 30.882 -13.906 -15.374 1.00 55.28 184 THR A C 1
ATOM 1425 O O . THR A 1 184 ? 30.672 -15.083 -15.649 1.00 55.28 184 THR A O 1
ATOM 1428 N N . GLY A 1 185 ? 31.735 -13.142 -16.059 1.00 58.16 185 GLY A N 1
ATOM 1429 C CA . GLY A 1 185 ? 32.478 -13.555 -17.252 1.00 58.16 185 GLY A CA 1
ATOM 1430 C C . GLY A 1 185 ? 33.200 -12.371 -17.911 1.00 58.16 185 GLY A C 1
ATOM 1431 O O . GLY A 1 185 ? 33.053 -11.230 -17.472 1.00 58.16 185 GLY A O 1
ATOM 1432 N N . LEU A 1 186 ? 34.008 -12.650 -18.938 1.00 59.91 186 LEU A N 1
ATOM 1433 C CA . LEU A 1 186 ? 34.772 -11.645 -19.696 1.00 59.91 186 LEU A CA 1
ATOM 1434 C C . LEU A 1 186 ? 33.952 -10.991 -20.828 1.00 59.91 186 LEU A C 1
ATOM 1436 O O . LEU A 1 186 ? 34.269 -9.874 -21.233 1.00 59.91 186 LEU A O 1
ATOM 1440 N N . ASP A 1 187 ? 32.863 -11.632 -21.264 1.00 74.31 187 ASP A N 1
ATOM 1441 C CA . ASP A 1 187 ? 32.115 -11.267 -22.476 1.00 74.31 187 ASP A CA 1
ATOM 1442 C C . ASP A 1 187 ? 31.540 -9.843 -22.461 1.00 74.31 187 ASP A C 1
ATOM 1444 O O . ASP A 1 187 ? 31.582 -9.149 -23.474 1.00 74.31 187 ASP A O 1
ATOM 1448 N N . GLY A 1 188 ? 31.038 -9.369 -21.314 1.00 78.75 188 GLY A N 1
ATOM 1449 C CA . GLY A 1 188 ? 30.477 -8.015 -21.209 1.00 78.75 188 GLY A CA 1
ATOM 1450 C C . GLY A 1 188 ? 31.542 -6.917 -21.319 1.00 78.75 188 GLY A C 1
ATOM 1451 O O . GLY A 1 188 ? 31.331 -5.883 -21.945 1.00 78.75 188 GLY A O 1
ATOM 1452 N N . TYR A 1 189 ? 32.725 -7.141 -20.754 1.00 85.12 189 TYR A N 1
ATOM 1453 C CA . TYR A 1 189 ? 33.821 -6.175 -20.843 1.00 85.12 189 TYR A CA 1
ATOM 1454 C C . TYR A 1 189 ? 34.397 -6.118 -22.260 1.00 85.12 189 TYR A C 1
ATOM 1456 O O . TYR A 1 189 ? 34.630 -5.033 -22.788 1.00 85.12 189 TYR A O 1
ATOM 1464 N N . GLU A 1 190 ? 34.573 -7.279 -22.894 1.00 86.38 190 GLU A N 1
ATOM 1465 C CA . GLU A 1 190 ? 35.050 -7.365 -24.273 1.00 86.38 190 GLU A CA 1
ATOM 1466 C C . GLU A 1 190 ? 34.061 -6.725 -25.256 1.00 86.38 190 GLU A C 1
ATOM 1468 O O . GLU A 1 190 ? 34.468 -6.002 -26.166 1.00 86.38 190 GLU A O 1
ATOM 1473 N N . LEU A 1 191 ? 32.754 -6.914 -25.044 1.00 88.12 191 LEU A N 1
ATOM 1474 C CA . LEU A 1 191 ? 31.725 -6.276 -25.858 1.00 88.12 191 LEU A CA 1
ATOM 1475 C C . LEU A 1 191 ? 31.777 -4.746 -25.758 1.00 88.12 191 LEU A C 1
ATOM 1477 O O . LEU A 1 191 ? 31.654 -4.077 -26.782 1.00 88.12 191 LEU A O 1
ATOM 1481 N N . ALA A 1 192 ? 31.994 -4.185 -24.565 1.00 89.19 192 ALA A N 1
ATOM 1482 C CA . ALA A 1 192 ? 32.160 -2.740 -24.413 1.00 89.19 192 ALA A CA 1
ATOM 1483 C C . ALA A 1 192 ? 33.348 -2.224 -25.238 1.00 89.19 192 ALA A C 1
ATOM 1485 O O . ALA A 1 192 ? 33.188 -1.274 -26.002 1.00 89.19 192 ALA A O 1
ATOM 1486 N N . VAL A 1 193 ? 34.496 -2.909 -25.181 1.00 88.75 193 VAL A N 1
ATOM 1487 C CA . VAL A 1 193 ? 35.677 -2.571 -25.994 1.00 88.75 193 VAL A CA 1
ATOM 1488 C C . VAL A 1 193 ? 35.362 -2.633 -27.491 1.00 88.75 193 VAL A C 1
ATOM 1490 O O . VAL A 1 193 ? 35.638 -1.673 -28.206 1.00 88.75 193 VAL A O 1
ATOM 1493 N N . ARG A 1 194 ? 34.703 -3.695 -27.970 1.00 88.69 194 ARG A N 1
ATOM 1494 C CA . ARG A 1 194 ? 34.310 -3.819 -29.387 1.00 88.69 194 ARG A CA 1
ATOM 1495 C C . ARG A 1 194 ? 33.335 -2.725 -29.832 1.00 88.69 194 ARG A C 1
ATOM 1497 O O . ARG A 1 194 ? 33.401 -2.270 -30.973 1.00 88.69 194 ARG A O 1
ATOM 1504 N N . ILE A 1 195 ? 32.429 -2.291 -28.952 1.00 88.69 195 ILE A N 1
ATOM 1505 C CA . ILE A 1 195 ? 31.555 -1.142 -29.223 1.00 88.69 195 ILE A CA 1
ATOM 1506 C C . ILE A 1 195 ? 32.402 0.127 -29.327 1.00 88.69 195 ILE A C 1
ATOM 1508 O O . ILE A 1 195 ? 32.230 0.870 -30.285 1.00 88.69 195 ILE A O 1
ATOM 1512 N N . HIS A 1 196 ? 33.347 0.361 -28.413 1.00 88.69 196 HIS A N 1
ATOM 1513 C CA . HIS A 1 196 ? 34.245 1.516 -28.489 1.00 88.69 196 HIS A CA 1
ATOM 1514 C C . HIS A 1 196 ? 35.068 1.540 -29.785 1.00 88.69 196 HIS A C 1
ATOM 1516 O O . HIS A 1 196 ? 35.168 2.593 -30.405 1.00 88.69 196 HIS A O 1
ATOM 1522 N N . GLU A 1 197 ? 35.587 0.398 -30.241 1.00 88.38 197 GLU A N 1
ATOM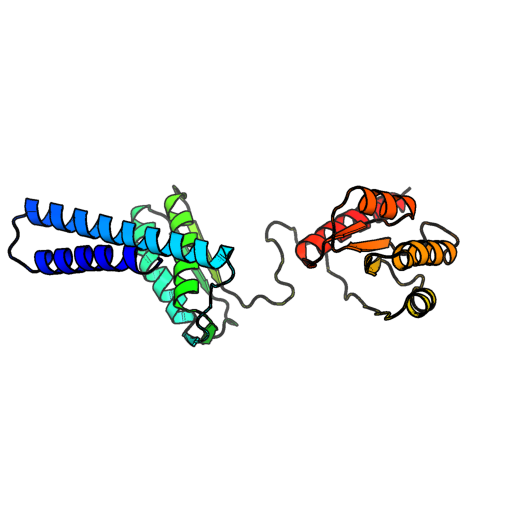 1523 C CA . GLU A 1 197 ? 36.346 0.282 -31.499 1.00 88.38 197 GLU A CA 1
ATOM 1524 C C . GLU A 1 197 ? 35.499 0.562 -32.751 1.00 88.38 197 GLU A C 1
ATOM 1526 O O . GLU A 1 197 ? 36.027 1.004 -33.773 1.00 88.38 197 GLU A O 1
ATOM 1531 N N . LYS A 1 198 ? 34.180 0.339 -32.682 1.00 86.69 198 LYS A N 1
ATOM 1532 C CA . LYS A 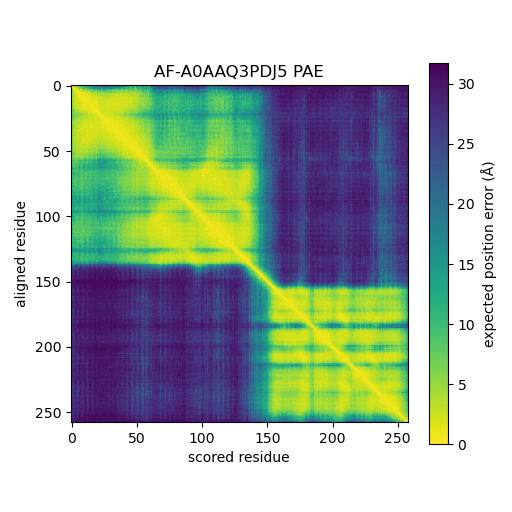1 198 ? 33.256 0.600 -33.795 1.00 86.69 198 LYS A CA 1
ATOM 1533 C C . LYS A 1 198 ? 33.081 2.096 -34.083 1.00 86.69 198 LYS A C 1
ATOM 1535 O O . LYS A 1 198 ? 32.783 2.459 -35.221 1.00 86.69 198 LYS A O 1
ATOM 1540 N N . PHE A 1 199 ? 33.257 2.963 -33.085 1.00 86.25 199 PHE A N 1
ATOM 1541 C CA . PHE A 1 199 ? 33.046 4.407 -33.214 1.00 86.25 199 PHE A CA 1
ATOM 1542 C C . PHE A 1 199 ? 34.377 5.161 -33.193 1.00 86.25 199 PHE A C 1
ATOM 1544 O O . PHE A 1 199 ? 35.157 5.069 -32.252 1.00 86.25 199 PHE A O 1
ATOM 1551 N N . THR A 1 200 ? 34.640 5.955 -34.232 1.00 77.56 200 THR A N 1
ATOM 1552 C CA . THR A 1 200 ? 35.935 6.636 -34.409 1.00 77.56 200 THR A CA 1
ATOM 1553 C C . THR A 1 200 ? 36.127 7.815 -33.453 1.00 77.56 200 THR A C 1
ATOM 1555 O O . THR A 1 200 ? 37.259 8.151 -33.106 1.00 77.56 200 THR A O 1
ATOM 1558 N N . LYS A 1 201 ? 35.034 8.457 -33.022 1.00 77.19 201 LYS A N 1
ATOM 1559 C CA . LYS A 1 201 ? 35.052 9.526 -32.019 1.00 77.19 201 LYS A CA 1
ATOM 1560 C C . LYS A 1 201 ? 34.288 9.094 -30.782 1.00 77.19 201 LYS A C 1
ATOM 1562 O O . LYS A 1 201 ? 33.201 8.529 -30.862 1.00 77.19 201 LYS A O 1
ATOM 1567 N N . HIS A 1 202 ? 34.818 9.467 -29.625 1.00 71.62 202 HIS A N 1
ATOM 1568 C CA . HIS A 1 202 ? 34.193 9.174 -28.339 1.00 71.62 202 HIS A CA 1
ATOM 1569 C C . HIS A 1 202 ? 32.851 9.909 -28.134 1.00 71.62 202 HIS A C 1
ATOM 1571 O O . HIS A 1 202 ? 32.043 9.488 -27.316 1.00 71.62 202 HIS A O 1
ATOM 1577 N N . GLN A 1 203 ? 32.589 11.001 -28.855 1.00 72.06 203 GLN A N 1
ATOM 1578 C CA . GLN A 1 203 ? 31.301 11.707 -28.781 1.00 72.06 203 GLN A CA 1
ATOM 1579 C C . GLN A 1 203 ? 30.194 11.000 -29.575 1.00 72.06 203 GLN A C 1
ATOM 1581 O O . GLN A 1 203 ? 29.023 11.132 -29.234 1.00 72.06 203 GLN A O 1
ATOM 1586 N N . ASP A 1 204 ? 30.568 10.195 -30.572 1.00 78.00 204 ASP A N 1
ATOM 1587 C CA . ASP A 1 204 ? 29.632 9.546 -31.493 1.00 78.00 204 ASP A CA 1
ATOM 1588 C C . ASP A 1 204 ? 29.135 8.188 -30.964 1.00 78.00 204 ASP A C 1
ATOM 1590 O O . ASP A 1 204 ? 28.173 7.629 -31.485 1.00 78.00 204 ASP A O 1
ATOM 1594 N N . ARG A 1 205 ? 29.781 7.629 -29.929 1.00 86.81 205 ARG A N 1
ATOM 1595 C CA . ARG A 1 205 ? 29.367 6.343 -29.349 1.00 86.81 205 ARG A CA 1
ATOM 1596 C C . ARG A 1 205 ? 28.148 6.495 -28.427 1.00 86.81 205 ARG A C 1
ATOM 1598 O O . ARG A 1 205 ? 28.000 7.532 -27.773 1.00 86.81 205 ARG A O 1
ATOM 1605 N N . PRO A 1 206 ? 27.313 5.456 -28.283 1.00 89.00 206 PRO A N 1
ATOM 1606 C CA . PRO A 1 206 ? 26.316 5.412 -27.220 1.00 89.00 206 PRO A CA 1
ATOM 1607 C C . PRO A 1 206 ? 26.964 5.412 -25.830 1.00 89.00 206 PRO A C 1
ATOM 1609 O O . PRO A 1 206 ? 28.087 4.925 -25.641 1.00 89.00 206 PRO A O 1
ATOM 1612 N N . LEU A 1 207 ? 26.210 5.898 -24.845 1.00 91.12 207 LEU A N 1
ATOM 1613 C CA . LEU A 1 207 ? 26.511 5.705 -23.429 1.00 91.12 207 LEU A CA 1
ATOM 1614 C C . LEU A 1 207 ? 26.322 4.228 -23.073 1.00 91.12 207 LEU A C 1
ATOM 1616 O O . LEU A 1 207 ? 25.270 3.658 -23.348 1.00 91.12 207 LEU A O 1
ATOM 1620 N N . ILE A 1 208 ? 27.312 3.603 -22.446 1.00 91.50 208 ILE A N 1
ATOM 1621 C CA . ILE A 1 208 ? 27.261 2.186 -22.077 1.00 91.50 208 ILE A CA 1
ATOM 1622 C C . ILE A 1 208 ? 26.961 2.070 -20.583 1.00 91.50 208 ILE A C 1
ATOM 1624 O O . ILE A 1 208 ? 27.742 2.514 -19.740 1.00 91.50 208 ILE A O 1
ATOM 1628 N N . VAL A 1 209 ? 25.833 1.445 -20.245 1.00 91.56 209 VAL A N 1
ATOM 1629 C CA . VAL A 1 209 ? 25.390 1.236 -18.861 1.00 91.56 209 VAL A CA 1
ATOM 1630 C C . VAL A 1 209 ? 25.401 -0.252 -18.525 1.00 91.56 209 VAL A C 1
ATOM 1632 O O . VAL A 1 209 ? 24.640 -1.042 -19.087 1.00 91.56 209 VAL A O 1
ATOM 1635 N N . ALA A 1 210 ? 26.241 -0.634 -17.567 1.00 90.12 210 ALA A N 1
ATOM 1636 C CA . ALA A 1 210 ? 26.362 -2.008 -17.098 1.00 90.12 210 A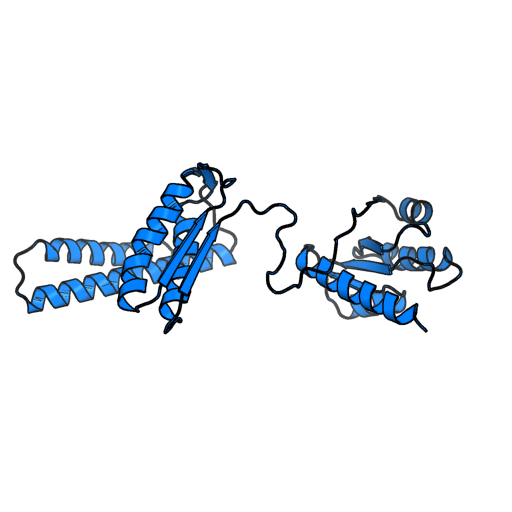LA A CA 1
ATOM 1637 C C . ALA A 1 210 ? 25.202 -2.403 -16.176 1.00 90.12 210 ALA A C 1
ATOM 1639 O O . ALA A 1 210 ? 24.897 -1.706 -15.208 1.00 90.12 210 ALA A O 1
ATOM 1640 N N . LEU A 1 211 ? 24.607 -3.567 -16.417 1.00 88.50 211 LEU A N 1
ATOM 1641 C CA . LEU A 1 211 ? 23.626 -4.217 -15.556 1.00 88.50 211 LEU A CA 1
ATOM 1642 C C . LEU A 1 211 ? 24.322 -5.369 -14.824 1.00 88.50 211 LEU A C 1
ATOM 1644 O O . LEU A 1 211 ? 24.671 -6.368 -15.441 1.00 88.50 211 LEU A O 1
ATOM 1648 N N . THR A 1 212 ? 24.522 -5.253 -13.512 1.00 85.38 212 THR A N 1
ATOM 1649 C CA . THR A 1 212 ? 25.281 -6.243 -12.722 1.00 85.38 212 THR A CA 1
ATOM 1650 C C . THR A 1 212 ? 24.470 -6.785 -11.548 1.00 85.38 212 THR A C 1
ATOM 1652 O O . THR A 1 212 ? 23.686 -6.070 -10.929 1.00 85.38 212 THR A O 1
ATOM 1655 N N . GLY A 1 213 ? 24.677 -8.057 -11.199 1.00 80.00 213 GLY A N 1
ATOM 1656 C CA . GLY A 1 213 ? 24.125 -8.670 -9.983 1.00 80.00 213 GLY A CA 1
ATOM 1657 C C . GLY A 1 213 ? 24.947 -8.420 -8.709 1.00 80.00 213 GLY A C 1
ATOM 1658 O O . GLY A 1 213 ? 24.546 -8.866 -7.638 1.00 80.00 213 GLY A O 1
ATOM 1659 N N . ASN A 1 214 ? 26.106 -7.752 -8.794 1.00 71.56 214 ASN A N 1
ATOM 1660 C CA . ASN A 1 214 ? 27.004 -7.538 -7.655 1.00 71.56 214 ASN A CA 1
ATOM 1661 C C . ASN A 1 214 ? 27.638 -6.133 -7.655 1.00 71.56 214 ASN A C 1
ATOM 1663 O O . ASN A 1 214 ? 28.012 -5.604 -8.699 1.00 71.56 214 ASN A O 1
ATOM 1667 N N . THR A 1 215 ? 27.809 -5.559 -6.462 1.00 65.50 215 THR A N 1
ATOM 1668 C CA . THR A 1 215 ? 28.474 -4.275 -6.182 1.00 65.50 215 THR A CA 1
ATOM 1669 C C . THR A 1 215 ? 29.948 -4.397 -5.803 1.00 65.50 215 THR A C 1
ATOM 1671 O O . THR A 1 215 ? 30.540 -3.404 -5.373 1.00 65.50 215 THR A O 1
ATOM 1674 N N . LYS A 1 216 ? 30.557 -5.588 -5.909 1.00 74.44 216 LYS A N 1
ATOM 1675 C CA . LYS A 1 216 ? 31.982 -5.791 -5.605 1.00 74.44 216 LYS A CA 1
ATOM 1676 C C . LYS A 1 216 ? 32.814 -4.676 -6.236 1.00 74.44 216 LYS A C 1
ATOM 1678 O O . LYS A 1 216 ? 32.685 -4.382 -7.422 1.00 74.44 216 LYS A O 1
ATOM 1683 N N . ARG A 1 217 ? 33.699 -4.084 -5.431 1.00 73.50 217 ARG A N 1
ATOM 1684 C CA . ARG A 1 217 ? 34.564 -2.966 -5.832 1.00 73.50 217 ARG A CA 1
ATOM 1685 C C . ARG A 1 217 ? 35.324 -3.255 -7.133 1.00 73.50 217 ARG A C 1
ATOM 1687 O O . ARG A 1 217 ? 35.359 -2.405 -8.011 1.00 73.50 217 ARG A O 1
ATOM 1694 N N . VAL A 1 218 ? 35.791 -4.494 -7.284 1.00 75.81 218 VAL A N 1
ATOM 1695 C CA . VAL A 1 218 ? 36.455 -5.010 -8.491 1.00 75.81 218 VAL A CA 1
ATOM 1696 C C . VAL A 1 218 ? 35.571 -4.895 -9.740 1.00 75.81 218 VAL A C 1
ATOM 1698 O O . VAL A 1 218 ? 36.044 -4.485 -10.788 1.00 75.81 218 VAL A O 1
ATOM 1701 N N . THR A 1 219 ? 34.275 -5.206 -9.645 1.00 76.06 219 THR A N 1
ATOM 1702 C CA . THR A 1 219 ? 33.334 -5.095 -10.775 1.00 76.06 219 THR A CA 1
ATOM 1703 C C . THR A 1 219 ? 33.170 -3.643 -11.209 1.00 76.06 219 THR A C 1
ATOM 1705 O O . THR A 1 219 ? 33.200 -3.347 -12.398 1.00 76.06 219 THR A O 1
ATOM 1708 N N . LYS A 1 220 ? 33.058 -2.721 -10.246 1.00 79.00 220 LYS A N 1
ATOM 1709 C CA . LYS A 1 220 ? 32.966 -1.286 -10.535 1.00 79.00 220 LYS A CA 1
ATOM 1710 C C . LYS A 1 220 ? 34.245 -0.756 -11.194 1.00 79.00 220 LYS A C 1
ATOM 1712 O O . LYS A 1 220 ? 34.154 -0.019 -12.168 1.00 79.00 220 LYS A O 1
ATOM 1717 N N . GLU A 1 221 ? 35.411 -1.143 -10.679 1.00 81.94 221 GLU A N 1
ATOM 1718 C CA . GLU A 1 221 ? 36.715 -0.760 -11.237 1.00 81.94 221 GLU A CA 1
ATOM 1719 C C . GLU A 1 221 ? 36.897 -1.311 -12.659 1.00 81.94 221 GLU A C 1
ATOM 1721 O O . GLU A 1 221 ? 37.298 -0.567 -13.550 1.00 81.94 221 GLU A O 1
ATOM 1726 N N . ASN A 1 222 ? 36.506 -2.563 -12.911 1.00 83.44 222 ASN A N 1
ATOM 1727 C CA . ASN A 1 222 ? 36.565 -3.160 -14.246 1.00 83.44 222 ASN A CA 1
ATOM 1728 C C . ASN A 1 222 ? 35.649 -2.448 -15.250 1.00 83.44 222 ASN A C 1
ATOM 1730 O O . ASN A 1 222 ? 36.096 -2.151 -16.353 1.00 83.44 222 ASN A O 1
ATOM 1734 N N . CYS A 1 223 ? 34.405 -2.123 -14.871 1.00 84.69 223 CYS A N 1
ATOM 1735 C CA . CYS A 1 223 ? 33.491 -1.345 -15.718 1.00 84.69 223 CYS A CA 1
ATOM 1736 C C . CYS A 1 223 ? 34.087 0.022 -16.088 1.00 84.69 223 CYS A C 1
ATOM 1738 O O . CYS A 1 223 ? 34.029 0.433 -17.244 1.00 84.69 223 CYS A O 1
ATOM 1740 N N . MET A 1 224 ? 34.699 0.709 -15.118 1.00 82.75 224 MET A N 1
ATOM 1741 C CA . MET A 1 224 ? 35.342 2.004 -15.353 1.00 82.75 224 MET A CA 1
ATOM 1742 C C . MET A 1 224 ? 36.569 1.886 -16.264 1.00 82.75 224 MET A C 1
ATOM 1744 O O . MET A 1 224 ? 36.755 2.731 -17.134 1.00 82.75 224 MET A O 1
ATOM 1748 N N . MET A 1 225 ? 37.387 0.840 -16.103 1.00 83.94 225 MET A N 1
ATOM 1749 C CA . MET A 1 225 ? 38.579 0.626 -16.936 1.00 83.94 225 MET A CA 1
ATOM 1750 C C . MET A 1 225 ? 38.247 0.403 -18.411 1.00 83.94 225 MET A C 1
ATOM 1752 O O . MET A 1 225 ? 39.003 0.850 -19.268 1.00 83.94 225 MET A O 1
ATOM 1756 N N . VAL A 1 226 ? 37.130 -0.263 -18.713 1.00 86.81 226 VAL A N 1
ATOM 1757 C CA . VAL A 1 226 ? 36.715 -0.495 -20.105 1.00 86.81 226 VAL A CA 1
ATOM 1758 C C . VAL A 1 226 ? 35.930 0.662 -20.716 1.00 86.81 226 VAL A C 1
ATOM 1760 O O . VAL A 1 226 ? 35.549 0.560 -21.872 1.00 86.81 226 VAL A O 1
ATOM 1763 N N . GLY A 1 227 ? 35.697 1.750 -19.973 1.00 86.25 227 GLY A N 1
ATOM 1764 C CA . GLY A 1 227 ? 35.012 2.936 -20.490 1.00 86.25 227 GLY A CA 1
ATOM 1765 C C . GLY A 1 227 ? 33.483 2.891 -20.415 1.00 86.25 227 GLY A C 1
ATOM 1766 O O . GLY A 1 227 ? 32.825 3.636 -21.139 1.00 86.25 227 GLY A O 1
ATOM 1767 N N . MET A 1 228 ? 32.899 2.058 -19.543 1.00 89.31 228 MET A N 1
ATOM 1768 C CA . MET A 1 228 ? 31.455 2.110 -19.280 1.00 89.31 228 MET A CA 1
ATOM 1769 C C . MET A 1 228 ? 31.096 3.371 -18.488 1.00 89.31 228 MET A C 1
ATOM 1771 O O . MET A 1 228 ? 31.743 3.708 -17.494 1.00 89.31 228 MET A O 1
ATOM 1775 N N . ASP A 1 229 ? 30.022 4.038 -18.900 1.00 89.75 229 ASP A N 1
ATOM 1776 C CA . ASP A 1 229 ? 29.614 5.336 -18.362 1.00 89.75 229 ASP A CA 1
ATOM 1777 C C . ASP A 1 229 ? 28.756 5.192 -17.096 1.00 89.75 229 ASP A C 1
ATOM 1779 O O . ASP A 1 229 ? 28.786 6.056 -16.220 1.00 89.75 229 ASP A O 1
ATOM 1783 N N . GLY A 1 230 ? 28.012 4.086 -16.963 1.00 88.25 230 GLY A N 1
ATOM 1784 C CA . GLY A 1 230 ? 27.080 3.865 -15.855 1.00 88.25 230 GLY A CA 1
ATOM 1785 C C . GLY A 1 230 ? 27.005 2.429 -15.351 1.00 88.25 230 GLY A C 1
ATOM 1786 O O . GLY A 1 230 ? 27.415 1.483 -16.021 1.00 88.25 230 GLY A O 1
ATOM 1787 N N . LEU A 1 231 ? 26.428 2.265 -14.157 1.00 88.25 231 LEU A N 1
ATOM 1788 C CA . LEU A 1 231 ? 26.217 0.961 -13.529 1.00 88.25 231 LEU A CA 1
ATOM 1789 C C . LEU A 1 231 ? 24.875 0.903 -12.788 1.00 88.25 231 LEU A C 1
ATOM 1791 O O . LEU A 1 231 ? 24.576 1.755 -11.952 1.00 88.25 231 LEU A O 1
ATOM 1795 N N . ILE A 1 232 ? 24.089 -0.137 -13.058 1.00 88.00 232 ILE A N 1
ATOM 1796 C CA . ILE A 1 232 ? 22.796 -0.422 -12.432 1.00 88.00 232 ILE A CA 1
ATOM 1797 C C . ILE A 1 232 ? 22.817 -1.840 -11.859 1.00 88.00 232 ILE A C 1
ATOM 1799 O O . ILE A 1 232 ? 23.274 -2.793 -12.488 1.00 88.00 232 ILE A O 1
ATOM 1803 N N . LEU A 1 233 ? 22.284 -1.982 -10.646 1.00 85.69 233 LEU A N 1
ATOM 1804 C CA . LEU A 1 233 ? 22.181 -3.269 -9.966 1.00 85.69 233 LEU A CA 1
ATOM 1805 C C . LEU A 1 233 ? 20.896 -4.005 -10.324 1.00 85.69 233 LEU A C 1
ATOM 1807 O O . LEU A 1 233 ? 19.820 -3.407 -10.350 1.00 85.69 233 LEU A O 1
ATOM 1811 N N . LYS A 1 234 ? 21.017 -5.319 -10.508 1.00 82.31 234 LYS A N 1
ATOM 1812 C CA . LYS A 1 234 ? 19.896 -6.256 -10.564 1.00 82.31 234 LYS A CA 1
ATOM 1813 C C . LYS A 1 234 ? 19.457 -6.637 -9.136 1.00 82.31 234 LYS A C 1
ATOM 1815 O O . LYS A 1 234 ? 20.329 -6.842 -8.291 1.00 82.31 234 LYS A O 1
ATOM 1820 N N . PRO A 1 235 ? 18.145 -6.762 -8.849 1.00 81.19 235 PRO A N 1
ATOM 1821 C CA . PRO A 1 235 ? 17.016 -6.562 -9.761 1.00 81.19 235 PRO A CA 1
ATOM 1822 C C . PRO A 1 235 ? 16.833 -5.087 -10.147 1.00 81.19 235 PRO A C 1
ATOM 1824 O O . PRO A 1 235 ? 16.960 -4.182 -9.320 1.00 81.19 235 PRO A O 1
ATOM 1827 N N . ILE A 1 236 ? 16.564 -4.858 -11.434 1.00 76.69 236 ILE A N 1
ATOM 1828 C CA . ILE A 1 236 ? 16.557 -3.525 -12.040 1.00 76.69 236 ILE A CA 1
ATOM 1829 C C . ILE A 1 236 ? 15.341 -2.744 -11.536 1.00 76.69 236 ILE A C 1
ATOM 1831 O O . ILE A 1 236 ? 14.200 -3.157 -11.726 1.00 76.69 236 ILE A O 1
ATOM 1835 N N . SER A 1 237 ? 15.586 -1.588 -10.919 1.00 78.00 237 SER A N 1
ATOM 1836 C CA . SER A 1 237 ? 14.537 -0.652 -10.512 1.00 78.00 237 SER A CA 1
ATOM 1837 C C . SER A 1 237 ? 14.437 0.490 -11.515 1.00 78.00 237 SER A C 1
ATOM 1839 O O . SER A 1 237 ? 15.435 1.164 -11.775 1.00 78.00 237 SER A O 1
ATOM 1841 N N . VAL A 1 238 ? 13.227 0.757 -12.014 1.00 75.69 238 VAL A N 1
ATOM 1842 C CA . VAL A 1 238 ? 12.943 1.862 -12.949 1.00 75.69 238 VAL A CA 1
ATOM 1843 C C . VAL A 1 238 ? 13.430 3.204 -12.393 1.00 75.69 238 VAL A C 1
ATOM 1845 O O . VAL A 1 238 ? 14.034 3.992 -13.114 1.00 75.69 238 VAL A O 1
ATOM 1848 N N . ASN A 1 239 ? 13.266 3.438 -11.087 1.00 68.94 239 ASN A N 1
ATOM 1849 C CA . ASN A 1 239 ? 13.720 4.671 -10.439 1.00 68.94 239 A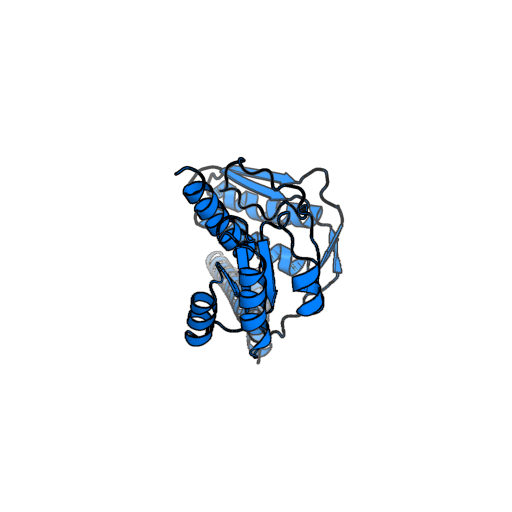SN A CA 1
ATOM 1850 C C . ASN A 1 239 ? 15.247 4.816 -10.455 1.00 68.94 239 ASN A C 1
ATOM 1852 O O . ASN A 1 239 ? 15.754 5.903 -10.725 1.00 68.94 239 ASN A O 1
ATOM 1856 N N . LYS A 1 240 ? 15.982 3.725 -10.195 1.00 74.12 240 LYS A N 1
ATOM 1857 C CA . LYS A 1 240 ? 17.453 3.728 -10.267 1.00 74.12 240 LYS A CA 1
ATOM 1858 C C . LYS A 1 240 ? 17.936 3.909 -11.700 1.00 74.12 240 LYS A C 1
ATOM 1860 O O . LYS A 1 240 ? 18.851 4.690 -11.922 1.00 74.12 240 LYS A O 1
ATOM 1865 N N . MET A 1 241 ? 17.308 3.224 -12.656 1.00 80.81 241 MET A N 1
ATOM 1866 C CA . MET A 1 241 ? 17.626 3.376 -14.074 1.00 80.81 241 MET A CA 1
ATOM 1867 C C . MET A 1 241 ? 17.435 4.821 -14.526 1.00 80.81 241 MET A C 1
ATOM 1869 O O . MET A 1 241 ? 18.355 5.398 -15.091 1.00 80.81 241 MET A O 1
ATOM 1873 N N . ARG A 1 242 ? 16.288 5.430 -14.205 1.00 78.44 242 ARG A N 1
ATOM 1874 C CA . ARG A 1 242 ? 16.013 6.833 -14.527 1.00 78.44 242 ARG A CA 1
ATOM 1875 C C . ARG A 1 242 ? 17.052 7.769 -13.914 1.00 78.44 242 ARG A C 1
ATOM 1877 O O . ARG A 1 242 ? 17.565 8.617 -14.625 1.00 78.44 242 ARG A O 1
ATOM 1884 N N . GLY A 1 243 ? 17.391 7.588 -12.635 1.00 78.50 243 GLY A N 1
ATOM 1885 C CA . GLY A 1 243 ? 18.403 8.413 -11.968 1.00 78.50 243 GLY A CA 1
ATOM 1886 C C . GLY A 1 243 ? 19.770 8.354 -12.656 1.00 78.50 243 GLY A C 1
ATOM 1887 O O . GLY A 1 243 ? 20.361 9.395 -12.919 1.00 78.50 243 GLY A O 1
ATOM 1888 N N . VAL A 1 244 ? 20.232 7.148 -13.008 1.00 82.19 244 VAL A N 1
ATOM 1889 C CA . VAL A 1 244 ? 21.504 6.961 -13.726 1.00 82.19 244 VAL A CA 1
ATOM 1890 C C . VAL A 1 244 ? 21.447 7.582 -15.123 1.00 82.19 244 VAL A C 1
ATOM 1892 O O . VAL A 1 244 ? 22.377 8.275 -15.514 1.00 82.19 244 VAL A O 1
ATOM 1895 N N . LEU A 1 245 ? 20.361 7.379 -15.875 1.00 83.81 245 LEU A N 1
ATOM 1896 C CA . LEU A 1 245 ? 20.223 7.960 -17.212 1.00 83.81 245 LEU A CA 1
ATOM 1897 C C . LEU A 1 245 ? 20.193 9.489 -17.187 1.00 83.81 245 LEU A C 1
ATOM 1899 O O . LEU A 1 245 ? 20.884 10.107 -17.989 1.00 83.81 245 LEU A O 1
ATOM 1903 N N . SER A 1 246 ? 19.436 10.096 -16.267 1.00 81.44 246 SER A N 1
ATOM 1904 C CA . SER A 1 246 ? 19.383 11.554 -16.120 1.00 81.44 246 SER A CA 1
ATOM 1905 C C . SER A 1 246 ? 20.772 12.132 -15.846 1.00 81.44 246 SER A C 1
ATOM 1907 O O . SER A 1 246 ? 21.194 13.043 -16.549 1.00 81.44 246 SER A O 1
ATOM 1909 N N . GLU A 1 247 ? 21.525 11.540 -14.913 1.00 80.75 247 GLU A N 1
ATOM 1910 C CA . GLU A 1 247 ? 22.888 11.981 -14.589 1.00 80.75 247 GLU A CA 1
ATOM 1911 C C . GLU A 1 247 ? 23.841 11.887 -15.796 1.00 80.75 247 GLU A C 1
ATOM 1913 O O . GLU A 1 247 ? 24.664 12.777 -16.017 1.00 80.75 247 GLU A O 1
ATOM 1918 N N . LEU A 1 248 ? 23.747 10.816 -16.590 1.00 83.31 248 LEU A N 1
ATOM 1919 C CA . LEU A 1 248 ? 24.633 10.606 -17.738 1.00 83.31 248 LEU A CA 1
ATOM 1920 C C . LEU A 1 248 ? 24.278 11.484 -18.938 1.00 83.31 248 LEU A C 1
ATOM 1922 O O . LEU A 1 248 ? 25.177 12.013 -19.592 1.00 83.31 248 LEU A O 1
ATOM 1926 N N . LEU A 1 249 ? 22.987 11.656 -19.219 1.00 79.56 249 LEU A N 1
ATOM 1927 C CA . LEU A 1 249 ? 22.524 12.505 -20.313 1.00 79.56 249 LEU A CA 1
ATOM 1928 C C . LEU A 1 249 ? 22.812 13.982 -20.020 1.00 79.56 249 LEU A C 1
ATOM 1930 O O . LEU A 1 249 ? 23.310 14.680 -20.899 1.00 79.56 249 LEU A O 1
ATOM 1934 N N . GLU A 1 250 ? 22.615 14.443 -18.780 1.00 77.38 250 GLU A N 1
ATOM 1935 C CA . GLU A 1 250 ? 22.996 15.802 -18.365 1.00 77.38 250 GLU A CA 1
ATOM 1936 C C . GLU A 1 250 ? 24.499 16.059 -18.556 1.00 77.38 250 GLU A C 1
ATOM 1938 O O . GLU A 1 250 ? 24.894 17.097 -19.092 1.00 77.38 250 GLU A O 1
ATOM 1943 N N . ARG A 1 251 ? 25.352 15.093 -18.183 1.00 75.69 251 ARG A N 1
ATOM 1944 C CA . ARG A 1 251 ? 26.806 15.184 -18.401 1.00 75.69 251 ARG A CA 1
ATOM 1945 C C . ARG A 1 251 ? 27.179 15.259 -19.877 1.00 75.69 251 ARG A C 1
ATOM 1947 O O . ARG A 1 251 ? 28.098 15.997 -20.223 1.00 75.69 251 ARG A O 1
ATOM 1954 N N . ARG A 1 252 ? 26.486 14.510 -20.738 1.00 70.25 252 ARG A N 1
ATOM 1955 C CA . ARG A 1 252 ? 26.743 14.507 -22.183 1.00 70.25 252 ARG A CA 1
ATOM 1956 C C . ARG A 1 252 ? 26.406 15.858 -22.814 1.00 70.25 252 ARG A C 1
ATOM 1958 O O . ARG A 1 252 ? 27.248 16.410 -23.514 1.00 70.25 252 ARG A O 1
ATOM 1965 N N . VAL A 1 253 ? 25.243 16.424 -22.483 1.00 64.69 253 VAL A N 1
ATOM 1966 C CA . VAL A 1 253 ? 24.799 17.738 -22.984 1.00 64.69 253 VAL A CA 1
ATOM 1967 C C . VAL A 1 253 ? 25.793 18.843 -22.611 1.00 64.69 253 VAL A C 1
ATOM 1969 O O . VAL A 1 253 ? 26.136 19.672 -23.448 1.00 64.69 253 VAL A O 1
ATOM 1972 N N . LEU A 1 254 ? 26.319 18.826 -21.381 1.00 59.09 254 LEU A N 1
ATOM 1973 C CA . LEU A 1 254 ? 27.325 19.798 -20.931 1.00 59.09 254 LEU A CA 1
ATOM 1974 C C . LEU A 1 254 ? 28.658 19.692 -21.696 1.00 59.09 254 LEU A C 1
ATOM 1976 O O . LEU A 1 254 ? 29.343 20.699 -21.872 1.00 59.09 254 LEU A O 1
ATOM 1980 N N . CYS A 1 255 ? 29.028 18.495 -22.158 1.00 55.16 255 CYS A N 1
ATOM 1981 C CA . CYS A 1 255 ? 30.243 18.263 -22.943 1.00 55.16 255 CYS A CA 1
ATOM 1982 C C . CYS A 1 255 ? 30.103 18.609 -24.433 1.00 55.16 255 CYS A C 1
ATOM 1984 O O . CYS A 1 255 ? 31.123 18.800 -25.086 1.00 55.16 255 CYS A O 1
ATOM 1986 N N . GLU A 1 256 ? 28.884 18.684 -24.973 1.00 53.16 256 GLU A N 1
ATOM 1987 C CA . GLU A 1 256 ? 28.624 19.069 -26.372 1.00 53.16 256 GLU A CA 1
ATOM 1988 C C . GLU A 1 256 ? 28.547 20.597 -26.565 1.00 53.16 256 GLU A C 1
ATOM 1990 O O . GLU A 1 256 ? 28.662 21.090 -27.684 1.00 53.16 256 GLU A O 1
ATOM 1995 N N . THR A 1 257 ? 28.386 21.363 -25.478 1.00 45.47 257 THR A N 1
ATOM 1996 C CA . THR A 1 257 ? 28.287 22.837 -25.488 1.00 45.47 257 THR A CA 1
ATOM 1997 C C . THR A 1 257 ? 29.621 23.595 -25.362 1.00 45.47 257 THR A C 1
ATOM 1999 O O . THR A 1 257 ? 29.603 24.814 -25.176 1.00 45.47 257 THR A O 1
ATOM 2002 N N . VAL A 1 258 ? 30.768 22.911 -25.454 1.00 37.50 258 VAL A N 1
ATOM 2003 C CA . VAL A 1 258 ? 32.131 23.487 -25.382 1.00 37.50 258 VAL A CA 1
ATOM 2004 C C . VAL A 1 258 ? 32.915 23.123 -26.634 1.00 37.50 258 VAL A C 1
ATOM 2006 O O . VAL A 1 258 ? 33.583 24.029 -27.180 1.00 37.50 258 VAL A O 1
#

Sequence (258 aa):
MNHEMRTPMHAVIALSSLLQETDLTAEQRLMVETILKSSNLLATLINDVLDLSRLEDGSLQLEEATFNLHSLFREVLNLITPVASVKKLSLTSHLASDLPMYAIGDEKRLMQTILNVVGNAVKFSKEGCMSITAFIAKPECFRDPRIPDFLLVPRCDVTTASSSEECVRVVSLEHEVVFMDVCTGLDGYELAVRIHEKFTKHQDRPLIVALTGNTKRVTKENCMMVGMDGLILKPISVNKMRGVLSELLERRVLCETV

Foldseek 3Di:
DLVVQQVVLVVQLVVLVVVCPDDDDPVRNVVSVVSNVVSVVVNVVSVVVVQVVCVVVVVDDWDWDKDFPVVLVVVLCVVCVVLLVVLVEAEEEAEDPPDDRIDTTHSVVVSVVSNVVSVVVSVPDNYYYDYHYDDPCDVVNVDDPPDPPPDDPPPDDDDDDPALVRCLVPFDLPAQEDEFEDDPDCSRLVSLLSQVVSDPDPLSGHQYEYEYQDPPPVVVVSCVVSPHQYYAYPVGDPVRVVVGVVVSVVVSVVVVVD

Radius of gyration: 27.81 Å; Cα contacts (8 Å, |Δi|>4): 227; chains: 1; bounding box: 62×43×74 Å

Organism: Vigna mungo (NCBI:txid3915)

pLDDT: mean 81.94, std 13.66, range [36.0, 97.06]

InterPro domains:
  IPR001789 Signal transduction response regulator, receiver domain [PF00072] (155-242)
  IPR001789 Signal transduction response regulator, receiver domain [PS50110] (133-249)
  IPR003661 Signal transduction histidine ki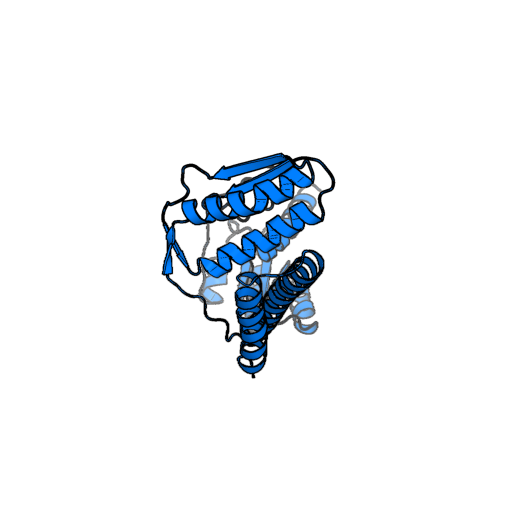nase, dimerisation/phosphoacceptor domain [PF00512] (1-58)
  IPR003661 Signal transduction histidine kinase, dimerisation/phosphoacceptor domain [SM00388] (1-58)
  IPR003661 Signal transduction histidine kinase, dimerisation/phosphoacceptor domain [cd00082] (1-54)
  IPR005467 Histidine kinase domain [PS50109] (1-134)
  IPR011006 CheY-like superfamily [SSF52172] (155-251)
  IPR036097 Signal transduction histidine kinase, dimerisation/phosphoacceptor domain superfamily [SSF47384] (1-59)
  IPR036890 Histidine kinase/HSP90-like ATPase superfamily [SSF55874] (47-130)

Nearest PDB structures (foldseek):
  7z8n-assembly1_D  TM=8.336E-01  e=6.750E-12  Pseudomonas aeruginosa PAO1
  7n0e-assembly1_B  TM=8.631E-01  e=1.400E-11  Pseudomonas aeruginosa
  6dk8-assembly2_C  TM=7.591E-01  e=4.445E-11  Pseudomonas aeruginosa
  6dk7-assembly1_A  TM=7.652E-01  e=6.804E-11  Pseudomonas aeruginosa
  6dk7-assembly3_E  TM=7.633E-01  e=1.107E-10  Pseudomonas aeruginosa

Secondary structure (DSSP, 8-state):
-TTTTHHHHHHHHHHHHHHHTS---HHHHHHHHHHHHHHHHHHHHHHHHHHHHHHHTT------EEEEHHHHHHHHHHHHHHHHHHTT-EEEEEE-TT--SEEEE-HHHHHHHHHHHHHHHHHH--SSEEEEEE----GGG---TTS-S------------SSHHHHHHH--TT-SEEEEEE-SSSHHHHHHHHHHHH-SSTTTSPEEEEEES---HHHHHHHHHTT--EEEESSPPHHHHHHHHHHHHHHHHHHH--

Mean predicted aligned error: 17.16 Å

Solvent-accessible surface area (backbone atoms only — not comparable to full-atom values): 15440 Å² total; per-residue (Å²): 120,82,67,69,65,50,55,63,45,52,50,51,39,52,54,37,53,55,55,66,77,45,98,61,55,76,67,56,44,54,51,41,51,51,51,39,53,51,39,52,52,48,48,50,53,51,50,54,52,54,50,50,54,26,56,76,73,65,69,60,76,76,55,81,40,81,43,52,46,59,57,53,54,50,50,54,48,66,65,45,50,62,61,29,49,78,54,65,34,46,80,47,76,46,72,41,91,81,45,62,62,59,47,78,36,41,64,68,59,52,50,51,52,50,48,54,55,52,50,46,52,55,69,74,50,75,69,56,76,48,75,50,75,48,63,72,73,49,93,81,54,87,58,62,92,85,62,73,94,81,68,82,76,68,90,78,87,82,86,86,63,94,45,70,72,50,36,63,68,67,66,50,78,87,40,66,65,43,81,40,72,42,63,100,67,64,66,45,57,52,45,44,43,55,51,54,72,73,36,95,44,85,85,60,46,46,46,34,32,38,39,24,80,66,83,52,66,66,57,57,51,51,41,52,74,54,66,41,75,42,79,46,58,56,83,79,45,70,70,58,52,49,54,54,48,53,57,51,52,55,53,49,56,63,65,72,75,114